Protein AF-0000000068096113 (afdb_homodimer)

Organism: Citrobacter rodentium (strain ICC168) (NCBI:txid637910)

Radius of gyration: 38.79 Å; Cα contacts (8 Å, |Δi|>4): 298; chains: 2; bounding box: 87×101×83 Å

pLDDT: mean 84.36, std 22.66, range [27.52, 97.94]

Sequence (354 aa):
MILRSHTQADKVILCTITTHINGKSAEVRMTNREEWLSAKIAYINGLKSPSEQQRLLVLLAEKKNRTTTDEKTLSALIRAEKTAEKAAAAKARVTAIIAAERKAAARAERKARDHELYKAAGLMIVAGLVDSKTGKPKFSAAELVGALAGIAELPRNHPKWQEWEKRGKELLAKDSAMILRSHTQADKVILCTITTHINGKSAEVRMTNREEWLSAKIAYINGLKSPSEQQRLLVLLAEKKNRTTTDEKTLSALIRAEKTAEKAAAAKARVTAIIAAERKAAARAERKARDHELYKAAGLMIVAGLVDSKTGKPKFSAAELVGALAGIAELPRNHPKWQEWEKRGKELLAKDSA

Solvent-accessible surface area (backbone atoms only — not comparable to full-atom values): 19669 Å² total; per-residue (Å²): 136,83,82,77,80,78,77,76,73,79,73,78,76,71,53,60,60,71,57,79,58,94,79,55,69,54,68,46,58,51,70,46,68,62,59,51,46,53,54,47,43,55,53,51,69,69,42,92,75,63,51,70,67,53,51,49,40,48,54,55,68,68,46,87,84,68,47,75,67,48,47,55,50,41,52,50,44,50,52,50,52,50,51,50,49,50,52,51,50,52,50,49,50,50,51,50,50,52,53,51,50,51,52,50,50,54,49,51,50,50,50,53,20,51,51,30,23,46,51,51,26,46,42,36,30,75,23,58,42,24,40,82,84,54,24,42,60,79,56,54,69,29,34,47,24,19,52,45,29,55,61,49,67,48,61,84,83,42,68,61,51,59,55,16,28,56,49,10,46,54,50,52,51,57,71,75,99,136,84,81,79,81,79,79,77,74,80,74,79,76,73,54,62,59,70,55,80,58,95,79,55,67,52,67,48,61,48,71,47,71,63,58,47,47,52,53,47,42,54,54,50,70,68,41,93,76,61,50,71,68,54,50,50,41,48,53,55,69,68,45,86,84,68,46,75,67,50,48,54,50,42,52,51,44,49,52,51,53,50,51,50,50,51,51,50,50,52,49,49,50,51,52,49,50,51,52,49,51,51,51,51,51,53,48,50,50,50,49,51,21,52,51,31,23,46,51,51,25,46,42,35,31,76,26,58,41,23,39,80,84,54,24,43,59,79,58,54,68,28,34,47,24,20,53,46,29,56,59,49,67,48,62,84,83,42,69,62,51,60,56,16,28,57,49,10,47,54,52,50,51,57,67,72,92

Secondary structure (DSSP, 8-state):
---------------B----SSS-----B---HHHHHHHHHHHHHT-SS--HHHHHHHHHHH-SS--HHHHHHHHHHHHHHHHHHHHHHHHHHHHHHHHHHHHHHHHHHHHHHHHHHHHHHHHHHHHTSB-TTT--BSS-HHHHHHHHHHHHHS-TT-THHHHHHHHHHHHHHHHH-/---------------B-----SS-----B--SHHHHHHHHHHHHHT-SS--HHHHHHHHHHH-SS--HHHHHHHHHHHHHHHHHHHHHHHHHHHHHHHHHHHHHHHHHHHHHHHHHHHHHHHHHHHHTSB-TTT--BSS-HHHHHHHHHHHHHS-TT-THHHHHHHHHHHHHHHHH-

Structure (mmCIF, N/CA/C/O backbone):
data_AF-0000000068096113-model_v1
#
loop_
_entity.id
_entity.type
_entity.pdbx_description
1 polymer 'Conserved hypothetical plasmid protein'
#
loop_
_atom_site.group_PDB
_atom_site.id
_atom_site.type_symbol
_atom_site.label_atom_id
_atom_site.label_alt_id
_atom_site.label_comp_id
_atom_site.label_asym_id
_atom_site.label_entity_id
_atom_site.label_seq_id
_atom_site.pdbx_PDB_ins_code
_atom_site.Cartn_x
_atom_site.Cartn_y
_atom_site.Cartn_z
_atom_site.occupancy
_atom_site.B_iso_or_equiv
_atom_site.auth_seq_id
_atom_site.auth_comp_id
_atom_site.auth_asym_id
_atom_site.auth_atom_id
_atom_site.pdbx_PDB_model_num
ATOM 1 N N . MET A 1 1 ? -40.719 30.156 57.375 1 27.66 1 MET A N 1
ATOM 2 C CA . MET A 1 1 ? -40.844 29.906 55.938 1 27.66 1 MET A CA 1
ATOM 3 C C . MET A 1 1 ? -39.688 30.547 55.188 1 27.66 1 MET A C 1
ATOM 5 O O . MET A 1 1 ? -39.75 31.734 54.875 1 27.66 1 MET A O 1
ATOM 9 N N . ILE A 1 2 ? -38.375 30.281 55.531 1 34.22 2 ILE A N 1
ATOM 10 C CA . ILE A 1 2 ? -37.094 30.828 55.062 1 34.22 2 ILE A CA 1
ATOM 11 C C . ILE A 1 2 ? -36.906 30.5 53.594 1 34.22 2 ILE A C 1
ATOM 13 O O . ILE A 1 2 ? -36.906 29.328 53.219 1 34.22 2 ILE A O 1
ATOM 17 N N . LEU A 1 3 ? -37.344 31.375 52.562 1 32.38 3 LEU A N 1
ATOM 18 C CA . LEU A 1 3 ? -37.188 31.312 51.125 1 32.38 3 LEU A CA 1
ATOM 19 C C . LEU A 1 3 ? -35.688 31.203 50.75 1 32.38 3 LEU A C 1
ATOM 21 O O . LEU A 1 3 ? -34.906 32.094 51.062 1 32.38 3 LEU A O 1
ATOM 25 N N . ARG A 1 4 ? -35.062 29.969 50.75 1 35.88 4 ARG A N 1
ATOM 26 C CA . ARG A 1 4 ? -33.719 29.703 50.219 1 35.88 4 ARG A CA 1
ATOM 27 C C . ARG A 1 4 ? -33.594 30.188 48.781 1 35.88 4 ARG A C 1
ATOM 29 O O . ARG A 1 4 ? -34.406 29.844 47.938 1 35.88 4 ARG A O 1
ATOM 36 N N . SER A 1 5 ? -33.031 31.453 48.531 1 33.47 5 SER A N 1
ATOM 37 C CA . SER A 1 5 ? -32.594 32.031 47.281 1 33.47 5 SER A CA 1
ATOM 38 C C . SER A 1 5 ? -31.703 31.047 46.5 1 33.47 5 SER A C 1
ATOM 40 O O . SER A 1 5 ? -30.703 30.562 47 1 33.47 5 SER A O 1
ATOM 42 N N . HIS A 1 6 ? -32.25 30.141 45.656 1 34.38 6 HIS A N 1
ATOM 43 C CA . HIS A 1 6 ? -31.562 29.312 44.656 1 34.38 6 HIS A CA 1
ATOM 44 C C . HIS A 1 6 ? -30.625 30.156 43.812 1 34.38 6 HIS A C 1
ATOM 46 O O . HIS A 1 6 ? -31.062 31.078 43.125 1 34.38 6 HIS A O 1
ATOM 52 N N . THR A 1 7 ? -29.359 30.438 44.219 1 30.14 7 THR A N 1
ATOM 53 C CA . THR A 1 7 ? -28.266 30.969 43.406 1 30.14 7 THR A CA 1
ATOM 54 C C . THR A 1 7 ? -28.094 30.188 42.125 1 30.14 7 THR A C 1
ATOM 56 O O . THR A 1 7 ? -27.797 29 42.156 1 30.14 7 THR A O 1
ATOM 59 N N . GLN A 1 8 ? -29 30.406 41.094 1 27.59 8 GLN A N 1
ATOM 60 C CA . GLN A 1 8 ? -28.797 29.906 39.719 1 27.59 8 GLN A CA 1
ATOM 61 C C . GLN A 1 8 ? -27.375 30.188 39.25 1 27.59 8 GLN A C 1
ATOM 63 O O . GLN A 1 8 ? -27 31.344 39.062 1 27.59 8 GLN A O 1
ATOM 68 N N . ALA A 1 9 ? -26.375 29.422 39.688 1 33.44 9 ALA A N 1
ATOM 69 C CA . ALA A 1 9 ? -25.047 29.406 39.062 1 33.44 9 ALA A CA 1
ATOM 70 C C . ALA A 1 9 ? -25.141 29.391 37.531 1 33.44 9 ALA A C 1
ATOM 72 O O . ALA A 1 9 ? -25.859 28.562 36.969 1 33.44 9 ALA A O 1
ATOM 73 N N . ASP A 1 10 ? -24.969 30.547 36.875 1 32.06 10 ASP A N 1
ATOM 74 C CA . ASP A 1 10 ? -24.797 30.766 35.438 1 32.06 10 ASP A CA 1
ATOM 75 C C . ASP A 1 10 ? -23.766 29.781 34.875 1 32.06 10 ASP A C 1
ATOM 77 O O . ASP A 1 10 ? -22.578 29.891 35.156 1 32.06 10 ASP A O 1
ATOM 81 N N . LYS A 1 11 ? -24.141 28.516 34.812 1 34.38 11 LYS A N 1
ATOM 82 C CA . LYS A 1 11 ? -23.328 27.594 34.031 1 34.38 11 LYS A CA 1
ATOM 83 C C . LYS A 1 11 ? -23.047 28.172 32.625 1 34.38 11 LYS A C 1
ATOM 85 O O . LYS A 1 11 ? -23.953 28.328 31.828 1 34.38 11 LYS A O 1
ATOM 90 N N . VAL A 1 12 ? -22.016 28.969 32.438 1 33 12 VAL A N 1
ATOM 91 C CA . VAL A 1 12 ? -21.469 29.375 31.141 1 33 12 VAL A CA 1
ATOM 92 C C . VAL A 1 12 ? -21.188 28.156 30.281 1 33 12 VAL A C 1
ATOM 94 O O . VAL A 1 12 ? -20.406 27.281 30.688 1 33 12 VAL A O 1
ATOM 97 N N . ILE A 1 13 ? -22.203 27.594 29.656 1 33.16 13 ILE A N 1
ATOM 98 C CA . ILE A 1 13 ? -22.047 26.531 28.672 1 33.16 13 ILE A CA 1
ATOM 99 C C . ILE A 1 13 ? -21.062 26.969 27.594 1 33.16 13 ILE A C 1
ATOM 101 O O . ILE A 1 13 ? -21.312 27.953 26.875 1 33.16 13 ILE A O 1
ATOM 105 N N . LEU A 1 14 ? -19.844 26.609 27.719 1 34.28 14 LEU A N 1
ATOM 106 C CA . LEU A 1 14 ? -18.75 26.812 26.781 1 34.28 14 LEU A CA 1
ATOM 107 C C . LEU A 1 14 ? -19.016 26.047 25.484 1 34.28 14 LEU A C 1
ATOM 109 O O . LEU A 1 14 ? -18.969 24.812 25.469 1 34.28 14 LEU A O 1
ATOM 113 N N . CYS A 1 15 ? -20 26.406 24.75 1 32 15 CYS A N 1
ATOM 114 C CA . CYS A 1 15 ? -20.188 25.781 23.438 1 32 15 CYS A CA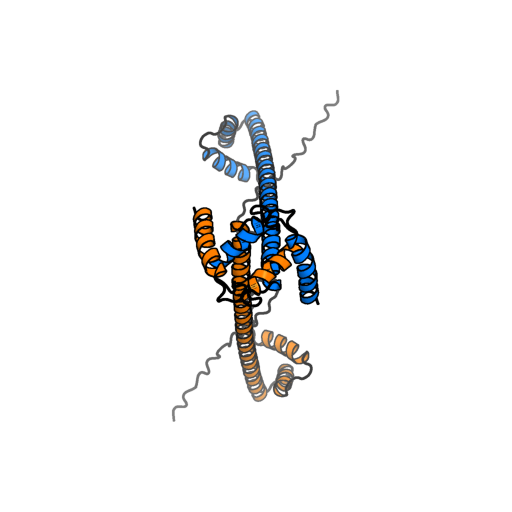 1
ATOM 115 C C . CYS A 1 15 ? -18.984 26.047 22.547 1 32 15 CYS A C 1
ATOM 117 O O . CYS A 1 15 ? -18.594 27.203 22.328 1 32 15 CYS A O 1
ATOM 119 N N . THR A 1 16 ? -18.062 25.109 22.469 1 35.38 16 THR A N 1
ATOM 120 C CA . THR A 1 16 ? -16.891 25.156 21.594 1 35.38 16 THR A CA 1
ATOM 121 C C . THR A 1 16 ? -17.281 24.906 20.141 1 35.38 16 THR A C 1
ATOM 123 O O . THR A 1 16 ? -17.797 23.844 19.812 1 35.38 16 THR A O 1
ATOM 126 N N . ILE A 1 17 ? -17.891 25.828 19.469 1 35.19 17 ILE A N 1
ATOM 127 C CA . ILE A 1 17 ? -18.047 25.625 18.031 1 35.19 17 ILE A CA 1
ATOM 128 C C . ILE A 1 17 ? -16.672 25.594 17.375 1 35.19 17 ILE A C 1
ATOM 130 O O . ILE A 1 17 ? -15.891 26.531 17.484 1 35.19 17 ILE A O 1
ATOM 134 N N . THR A 1 18 ? -16.172 24.438 17.078 1 37.06 18 THR A N 1
ATOM 135 C CA . THR A 1 18 ? -14.898 24.172 16.422 1 37.06 18 THR A CA 1
ATOM 136 C C . THR A 1 18 ? -14.938 24.641 14.969 1 37.06 18 THR A C 1
ATOM 138 O O . THR A 1 18 ? -15.703 24.109 14.156 1 37.06 18 THR A O 1
ATOM 141 N N . THR A 1 19 ? -15.07 25.875 14.758 1 34.81 19 THR A N 1
ATOM 142 C CA . THR A 1 19 ? -14.93 26.266 13.359 1 34.81 19 THR A CA 1
ATOM 143 C C . THR A 1 19 ? -13.484 26.094 12.891 1 34.81 19 THR A C 1
ATOM 145 O O . THR A 1 19 ? -12.547 26.469 13.602 1 34.81 19 THR A O 1
ATOM 148 N N . HIS A 1 20 ? -13.25 25.078 12.062 1 36.69 20 HIS A N 1
ATOM 149 C CA . HIS A 1 20 ? -11.977 24.766 11.43 1 36.69 20 HIS A CA 1
ATOM 150 C C . HIS A 1 20 ? -11.461 25.938 10.602 1 36.69 20 HIS A C 1
ATOM 152 O O . HIS A 1 20 ? -12.07 26.312 9.594 1 36.69 20 HIS A O 1
ATOM 158 N N . ILE A 1 21 ? -11.156 27.094 11.164 1 35.97 21 ILE A N 1
ATOM 159 C CA . ILE A 1 21 ? -10.422 28.047 10.328 1 35.97 21 ILE A CA 1
ATOM 160 C C . ILE A 1 21 ? -8.922 27.828 10.5 1 35.97 21 ILE A C 1
ATOM 162 O O . ILE A 1 21 ? -8.391 27.938 11.609 1 35.97 21 ILE A O 1
ATOM 166 N N . ASN A 1 22 ? -8.008 27.75 9.312 1 40.66 22 ASN A N 1
ATOM 167 C CA . ASN A 1 22 ? -6.586 27.594 9.008 1 40.66 22 ASN A CA 1
ATOM 168 C C . ASN A 1 22 ? -5.906 26.625 9.969 1 40.66 22 ASN A C 1
ATOM 170 O O . ASN A 1 22 ? -4.832 26.922 10.492 1 40.66 22 ASN A O 1
ATOM 174 N N . GLY A 1 23 ? -6.434 25.359 10.242 1 39.16 23 GLY A N 1
ATOM 175 C CA . GLY A 1 23 ? -5.965 24.109 10.836 1 39.16 23 GLY A CA 1
ATOM 176 C C . GLY A 1 23 ? -5.941 24.141 12.352 1 39.16 23 GLY A C 1
ATOM 177 O O . GLY A 1 23 ? -5.727 23.109 12.992 1 39.16 23 GLY A O 1
ATOM 178 N N . LYS A 1 24 ? -5.34 25.172 12.977 1 40.28 24 LYS A N 1
ATOM 179 C CA . LYS A 1 24 ? -5.297 25.188 14.438 1 40.28 24 LYS A CA 1
ATOM 180 C C . LYS A 1 24 ? -6.695 25.359 15.031 1 40.28 24 LYS A C 1
ATOM 182 O O . LYS A 1 24 ? -7.484 26.156 14.539 1 40.28 24 LYS A O 1
ATOM 187 N N . SER A 1 25 ? -7.266 24.25 15.516 1 38.06 25 SER A N 1
ATOM 188 C CA . SER A 1 25 ? -8.539 24.281 16.234 1 38.06 25 SER A CA 1
ATOM 189 C C . SER A 1 25 ? -8.523 25.312 17.344 1 38.06 25 SER A C 1
ATOM 191 O O . SER A 1 25 ? -7.785 25.156 18.328 1 38.06 25 SER A O 1
ATOM 193 N N . ALA A 1 26 ? -8.281 26.484 17.125 1 34.16 26 ALA A N 1
ATOM 194 C CA . ALA A 1 26 ? -8.445 27.375 18.281 1 34.16 26 ALA A CA 1
ATOM 195 C C . ALA A 1 26 ? -9.859 27.281 18.844 1 34.16 26 ALA A C 1
ATOM 197 O O . ALA A 1 26 ? -10.836 27.25 18.094 1 34.16 26 ALA A O 1
ATOM 198 N N . GLU A 1 27 ? -10.133 26.422 19.859 1 37.47 27 GLU A N 1
ATOM 199 C CA . GLU A 1 27 ? -11.352 26.484 20.656 1 37.47 27 GLU A CA 1
ATOM 200 C C . GLU A 1 27 ? -11.812 27.922 20.844 1 37.47 27 GLU A C 1
ATOM 202 O O . GLU A 1 27 ? -11.125 28.734 21.469 1 37.47 27 GLU A O 1
ATOM 207 N N . VAL A 1 28 ? -12.023 28.547 19.797 1 37.16 28 VAL A N 1
ATOM 208 C CA . VAL A 1 28 ? -12.602 29.875 20 1 37.16 28 VAL A CA 1
ATOM 209 C C . VAL A 1 28 ? -13.836 29.766 20.891 1 37.16 28 VAL A C 1
ATOM 211 O O . VAL A 1 28 ? -14.812 29.094 20.531 1 37.16 28 VAL A O 1
ATOM 214 N N . ARG A 1 29 ? -13.75 29.516 22.188 1 40.66 29 ARG A N 1
ATOM 215 C CA . ARG A 1 29 ? -14.828 29.797 23.125 1 40.66 29 ARG A CA 1
ATOM 216 C C . ARG A 1 29 ? -15.727 30.922 22.609 1 40.66 29 ARG A C 1
ATOM 218 O O . ARG A 1 29 ? -15.289 32.062 22.516 1 40.66 29 ARG A O 1
ATOM 225 N N . MET A 1 30 ? -16.438 30.703 21.562 1 43 30 MET A N 1
ATOM 226 C CA . MET A 1 30 ? -17.406 31.781 21.375 1 43 30 MET A CA 1
ATOM 227 C C . MET A 1 30 ? -18.062 32.156 22.688 1 43 30 MET A C 1
ATOM 229 O O . MET A 1 30 ? -19.031 31.516 23.125 1 43 30 MET A O 1
ATOM 233 N N . THR A 1 31 ? -17.438 32.25 23.781 1 53.09 31 THR A N 1
ATOM 234 C CA . THR A 1 31 ? -17.906 32.688 25.094 1 53.09 31 THR A CA 1
ATOM 235 C C . THR A 1 31 ? -19.031 33.719 24.938 1 53.09 31 THR A C 1
ATOM 237 O O . THR A 1 31 ? -19.891 33.812 25.812 1 53.09 31 THR A O 1
ATOM 240 N N . ASN A 1 32 ? -19.078 34.469 23.828 1 72.5 32 ASN A N 1
ATOM 241 C CA . ASN A 1 32 ? -19.984 35.594 23.734 1 72.5 32 ASN A CA 1
ATOM 242 C C . ASN A 1 32 ? -21.344 35.188 23.156 1 72.5 32 ASN A C 1
ATOM 244 O O . ASN A 1 32 ? -21.406 34.688 22.031 1 72.5 32 ASN A O 1
ATOM 248 N N . ARG A 1 33 ? -22.438 35 24.016 1 81.56 33 ARG A N 1
ATOM 249 C CA . ARG A 1 33 ? -23.828 34.656 23.703 1 81.56 33 ARG A CA 1
ATOM 250 C C . ARG A 1 33 ? -24.25 35.312 22.375 1 81.56 33 ARG A C 1
ATOM 252 O O . ARG A 1 33 ? -24.875 34.656 21.547 1 81.56 33 ARG A O 1
ATOM 259 N N . GLU A 1 34 ? -23.703 36.406 22.203 1 84.31 34 GLU A N 1
ATOM 260 C CA . GLU A 1 34 ? -24.156 37.156 21.047 1 84.31 34 GLU A CA 1
ATOM 261 C C . GLU A 1 34 ? -23.516 36.625 19.766 1 84.31 34 GLU A C 1
ATOM 263 O O . GLU A 1 34 ? -24.156 36.594 18.703 1 84.31 34 GLU A O 1
ATOM 268 N N . GLU A 1 35 ? -22.281 36.312 19.891 1 86.94 35 GLU A N 1
ATOM 269 C CA . GLU A 1 35 ? -21.594 35.781 18.719 1 86.94 35 GLU A CA 1
ATOM 270 C C . GLU A 1 35 ? -22.188 34.438 18.297 1 86.94 35 GLU A C 1
ATOM 272 O O . GLU A 1 35 ? -22.406 34.219 17.109 1 86.94 35 GLU A O 1
ATOM 277 N N . TRP A 1 36 ? -22.484 33.562 19.203 1 91.62 36 TRP A N 1
ATOM 278 C CA . TRP A 1 36 ? -23.109 32.25 18.922 1 91.62 36 TRP A CA 1
ATOM 279 C C . TRP A 1 36 ? -24.484 32.438 18.312 1 91.62 36 TRP A C 1
ATOM 281 O O . TRP A 1 36 ? -24.844 31.781 17.328 1 91.62 36 TRP A O 1
ATOM 291 N N . LEU A 1 37 ? -25.203 33.438 18.922 1 92.12 37 LEU A N 1
ATOM 292 C CA . LEU A 1 37 ? -26.562 33.688 18.469 1 92.12 37 LEU A CA 1
ATOM 293 C C . LEU A 1 37 ? -26.578 34.188 17.031 1 92.12 37 LEU A C 1
ATOM 295 O O . LEU A 1 37 ? -27.406 33.75 16.219 1 92.12 37 LEU A O 1
ATOM 299 N N . SER A 1 38 ? -25.672 35.031 16.766 1 91.62 38 SER A N 1
ATOM 300 C CA . SER A 1 38 ? -25.594 35.562 15.406 1 91.62 38 SER A CA 1
ATOM 301 C C . SER A 1 38 ? -25.312 34.469 14.391 1 91.62 38 SER A C 1
ATOM 303 O O . SER A 1 38 ? -25.938 34.406 13.336 1 91.62 38 SER A O 1
ATOM 305 N N . ALA A 1 39 ? -24.359 33.656 14.719 1 92.38 39 ALA A N 1
ATOM 306 C CA . ALA A 1 39 ? -24.016 32.562 13.836 1 92.38 39 ALA A CA 1
ATOM 307 C C . ALA A 1 39 ? -25.188 31.578 13.688 1 92.38 39 ALA A C 1
ATOM 309 O O . ALA A 1 39 ? -25.438 31.078 12.586 1 92.38 39 ALA A O 1
ATOM 310 N N . LYS A 1 40 ? -25.875 31.359 14.828 1 93.5 40 LYS A N 1
ATOM 311 C CA . LYS A 1 40 ? -26.984 30.422 14.812 1 93.5 40 LYS A CA 1
ATOM 312 C C . LYS A 1 40 ? -28.141 30.953 13.961 1 93.5 40 LYS A C 1
ATOM 314 O O . LYS A 1 40 ? -28.766 30.188 13.219 1 93.5 40 LYS A O 1
ATOM 319 N N . ILE A 1 41 ? -28.359 32.219 14.07 1 95 41 ILE A N 1
ATOM 320 C CA . ILE A 1 41 ? -29.422 32.844 13.281 1 95 41 ILE A CA 1
ATOM 321 C C . ILE A 1 41 ? -29.109 32.688 11.789 1 95 41 ILE A C 1
ATOM 323 O O . ILE A 1 41 ? -30 32.344 11.008 1 95 41 ILE A O 1
ATOM 327 N N . ALA A 1 42 ? -27.828 32.906 11.43 1 94.06 42 ALA A N 1
ATOM 328 C CA . ALA A 1 42 ? -27.422 32.75 10.039 1 94.06 42 ALA A CA 1
ATOM 329 C C . ALA A 1 42 ? -27.688 31.328 9.555 1 94.06 42 ALA A C 1
ATOM 331 O O . ALA A 1 42 ? -28.172 31.125 8.438 1 94.06 42 ALA A O 1
ATOM 332 N N . TYR A 1 43 ? -27.406 30.375 10.32 1 93.5 43 TYR A N 1
ATOM 333 C CA . TYR A 1 43 ? -27.609 28.969 10.008 1 93.5 43 TYR A CA 1
ATOM 334 C C . TYR A 1 43 ? -29.094 28.656 9.812 1 93.5 43 TYR A C 1
ATOM 336 O O . TYR A 1 43 ? -29.484 28.031 8.828 1 93.5 43 TYR A O 1
ATOM 344 N N . ILE A 1 44 ? -29.953 29.172 10.82 1 95.38 44 ILE A N 1
ATOM 345 C CA . ILE A 1 44 ? -31.375 28.906 10.805 1 95.38 44 ILE A CA 1
ATOM 346 C C . ILE A 1 44 ? -32 29.516 9.562 1 95.38 44 ILE A C 1
ATOM 348 O O . ILE A 1 44 ? -32.875 28.891 8.914 1 95.38 44 ILE A O 1
ATOM 352 N N . ASN A 1 45 ? -31.531 30.719 9.25 1 94.56 45 ASN A N 1
ATOM 353 C CA . ASN A 1 45 ? -32.062 31.422 8.094 1 94.56 45 ASN A CA 1
ATOM 354 C C . ASN A 1 45 ? -31.719 30.719 6.789 1 94.56 45 ASN A C 1
ATOM 356 O O . ASN A 1 45 ? -32.375 30.906 5.773 1 94.56 45 ASN A O 1
ATOM 360 N N . GLY A 1 46 ? -30.672 29.922 6.691 1 93.38 46 GLY A N 1
ATOM 361 C CA . GLY A 1 46 ? -30.266 29.188 5.512 1 93.38 46 GLY A CA 1
ATOM 362 C C . GLY A 1 46 ? -31 27.875 5.34 1 93.38 46 GLY A C 1
ATOM 363 O O . GLY A 1 46 ? -30.891 27.219 4.305 1 93.38 46 GLY A O 1
ATOM 364 N N . LEU A 1 47 ? -31.766 27.547 6.324 1 93.44 47 LEU A N 1
ATOM 365 C CA . LEU A 1 47 ? -32.469 26.266 6.277 1 93.44 47 LEU A CA 1
ATOM 366 C C . LEU A 1 47 ? -33.688 26.359 5.352 1 93.44 47 LEU A C 1
ATOM 368 O O . LEU A 1 47 ? -34.344 27.406 5.266 1 93.44 47 LEU A O 1
ATOM 372 N N . LYS A 1 48 ? -33.906 25.344 4.719 1 94.19 48 LYS A N 1
ATOM 373 C CA . LYS A 1 48 ? -35.094 25.281 3.836 1 94.19 48 LYS A CA 1
ATOM 374 C C . LYS A 1 48 ? -36.375 25.312 4.633 1 94.19 48 LYS A C 1
ATOM 376 O O . LYS A 1 48 ? -37.344 25.969 4.242 1 94.19 48 LYS A O 1
ATOM 381 N N . SER A 1 49 ? -36.312 24.516 5.777 1 95.12 49 SER A N 1
ATOM 382 C CA . SER A 1 49 ? -37.5 24.422 6.613 1 95.12 49 SER A CA 1
ATOM 383 C C . SER A 1 49 ? -37.156 24.453 8.094 1 95.12 49 SER A C 1
ATOM 385 O O . SER A 1 49 ? -37.125 23.422 8.758 1 95.12 49 SER A O 1
ATOM 387 N N . PRO A 1 50 ? -37.094 25.688 8.602 1 95.19 50 PRO A N 1
ATOM 388 C CA . PRO A 1 50 ? -36.781 25.797 10.031 1 95.19 50 PRO A CA 1
ATOM 389 C C . PRO A 1 50 ? -37.969 25.375 10.914 1 95.19 50 PRO A C 1
ATOM 391 O O . PRO A 1 50 ? -39.125 25.562 10.539 1 95.19 50 PRO A O 1
ATOM 394 N N . SER A 1 51 ? -37.656 24.75 12.008 1 94.38 51 SER A N 1
ATOM 395 C CA . SER A 1 51 ? -38.656 24.344 12.961 1 94.38 51 SER A CA 1
ATOM 396 C C . SER A 1 51 ? -39.344 25.547 13.602 1 94.38 51 SER A C 1
ATOM 398 O O . SER A 1 51 ? -38.844 26.672 13.539 1 94.38 51 SER A O 1
ATOM 400 N N . GLU A 1 52 ? -40.469 25.344 14.219 1 95.5 52 GLU A N 1
ATOM 401 C CA . GLU A 1 52 ? -41.188 26.406 14.914 1 95.5 52 GLU A CA 1
ATOM 402 C C . GLU A 1 52 ? -40.344 27.031 16.016 1 95.5 52 GLU A C 1
ATOM 404 O O . GLU A 1 52 ? -40.312 28.25 16.172 1 95.5 52 GLU A O 1
ATOM 409 N N . GLN A 1 53 ? -39.656 26.156 16.719 1 95.81 53 GLN A N 1
ATOM 410 C CA . GLN A 1 53 ? -38.781 26.641 17.781 1 95.81 53 GLN A CA 1
ATOM 411 C C . GLN A 1 53 ? -37.656 27.5 17.219 1 95.81 53 GLN A C 1
ATOM 413 O O . GLN A 1 53 ? -37.281 28.516 17.812 1 95.81 53 GLN A O 1
ATOM 418 N N . GLN A 1 54 ? -37.219 27.109 16.078 1 96.75 54 GLN A N 1
ATOM 419 C CA . GLN A 1 54 ? -36.125 27.844 15.438 1 96.75 54 GLN A CA 1
ATOM 420 C C . GLN A 1 54 ? -36.625 29.203 14.945 1 96.75 54 GLN A C 1
ATOM 422 O O . GLN A 1 54 ? -35.906 30.219 15.125 1 96.75 54 GLN A O 1
ATOM 427 N N . ARG A 1 55 ? -37.781 29.25 14.43 1 96.69 55 ARG A N 1
ATOM 428 C CA . ARG A 1 55 ? -38.344 30.516 13.984 1 96.69 55 ARG A CA 1
ATOM 429 C C . ARG A 1 55 ? -38.562 31.453 15.164 1 96.69 55 ARG A C 1
ATOM 431 O O . ARG A 1 55 ? -38.281 32.656 15.062 1 96.69 55 ARG A O 1
ATOM 438 N N . LEU A 1 56 ? -39 30.844 16.219 1 96.69 56 LEU A N 1
ATOM 439 C CA . LEU A 1 56 ? -39.25 31.641 17.422 1 96.69 56 LEU A CA 1
ATOM 440 C C . LEU A 1 56 ? -37.938 32.188 17.969 1 96.69 56 LEU A C 1
ATOM 442 O O . LEU A 1 56 ? -37.875 33.344 18.422 1 96.69 56 LEU A O 1
ATOM 446 N N . LEU A 1 57 ? -36.938 31.422 17.938 1 96.75 57 LEU A N 1
ATOM 447 C CA . LEU A 1 57 ? -35.625 31.859 18.391 1 96.75 57 LEU A CA 1
ATOM 448 C C . LEU A 1 57 ? -35.156 33.062 17.609 1 96.75 57 LEU A C 1
ATOM 450 O O . LEU A 1 57 ? -34.719 34.062 18.188 1 96.75 57 LEU A O 1
ATOM 454 N N . VAL A 1 58 ? -35.281 33.031 16.266 1 96.44 58 VAL A N 1
ATOM 455 C CA . VAL A 1 58 ? -34.844 34.125 15.398 1 96.44 58 VAL A CA 1
ATOM 456 C C . VAL A 1 58 ? -35.656 35.375 15.688 1 96.44 58 VAL A C 1
ATOM 458 O O . VAL A 1 58 ? -35.125 36.469 15.828 1 96.44 58 VAL A O 1
ATOM 461 N N . LEU A 1 59 ? -36.969 35.188 15.852 1 96.06 59 LEU A N 1
ATOM 462 C CA . LEU A 1 59 ? -37.875 36.312 16.094 1 96.06 59 LEU A CA 1
ATOM 463 C C . LEU A 1 59 ? -37.531 37 17.406 1 96.06 59 LEU A C 1
ATOM 465 O O . LEU A 1 59 ? -37.438 38.25 17.453 1 96.06 59 LEU A O 1
ATOM 469 N N . LEU A 1 60 ? -37.312 36.25 18.406 1 95.69 60 LEU A N 1
ATOM 470 C CA . LEU A 1 60 ? -37.031 36.812 19.703 1 95.69 60 LEU A CA 1
ATOM 471 C C . LEU A 1 60 ? -35.656 37.438 19.734 1 95.69 60 LEU A C 1
ATOM 473 O O . LEU A 1 60 ? -35.438 38.469 20.406 1 95.69 60 LEU A O 1
ATOM 477 N N . ALA A 1 61 ? -34.75 36.875 19.016 1 94.12 61 ALA A N 1
ATOM 478 C CA . ALA A 1 61 ? -33.375 37.375 18.984 1 94.12 61 ALA A CA 1
ATOM 479 C C . ALA A 1 61 ? -33.312 38.75 18.281 1 94.12 61 ALA A C 1
ATOM 481 O O . ALA A 1 61 ? -32.5 39.594 18.641 1 94.12 61 ALA A O 1
ATOM 482 N N . GLU A 1 62 ? -34.188 38.969 17.375 1 91.56 62 GLU A N 1
ATOM 483 C CA . GLU A 1 62 ? -34.156 40.188 16.578 1 91.56 62 GLU A CA 1
ATOM 484 C C . GLU A 1 62 ? -35.094 41.25 17.172 1 91.56 62 GLU A C 1
ATOM 486 O O . GLU A 1 62 ? -35.125 42.406 16.703 1 91.56 62 GLU A O 1
ATOM 491 N N . LYS A 1 63 ? -35.688 40.844 18.25 1 91.06 63 LYS A N 1
ATOM 492 C CA . LYS A 1 63 ? -36.625 41.781 18.875 1 91.06 63 LYS A CA 1
ATOM 493 C C . LYS A 1 63 ? -35.875 42.875 19.641 1 91.06 63 LYS A C 1
ATOM 495 O O . LYS A 1 63 ? -35 42.562 20.469 1 91.06 63 LYS A O 1
ATOM 500 N N . LYS A 1 64 ? -36.031 44.156 19.375 1 87 64 LYS A N 1
ATOM 501 C CA . LYS A 1 64 ? -35.312 45.281 19.969 1 87 64 LYS A CA 1
ATOM 502 C C . LYS A 1 64 ? -35.688 45.438 21.438 1 87 64 LYS A C 1
ATOM 504 O O . LYS A 1 64 ? -34.812 45.656 22.297 1 87 64 LYS A O 1
ATOM 509 N N . ASN A 1 65 ? -37.031 45.406 21.859 1 89.19 65 ASN A N 1
ATOM 510 C CA . ASN A 1 65 ? -37.469 45.594 23.234 1 89.19 65 ASN A CA 1
ATOM 511 C C . ASN A 1 65 ? -38.031 44.281 23.828 1 89.19 65 ASN A C 1
ATOM 513 O O . ASN A 1 65 ? -39.219 44.062 23.859 1 89.19 65 ASN A O 1
ATOM 517 N N . ARG A 1 66 ? -37.031 43.531 24.453 1 88.31 66 ARG A N 1
ATOM 518 C CA . ARG A 1 66 ? -37.438 42.219 24.984 1 88.31 66 ARG A CA 1
ATOM 519 C C . ARG A 1 66 ? -37.938 42.375 26.422 1 88.31 66 ARG A C 1
ATOM 521 O O . ARG A 1 66 ? -37.344 43.094 27.234 1 88.31 66 ARG A O 1
ATOM 528 N N . THR A 1 67 ? -39.125 41.75 26.594 1 93.88 67 THR A N 1
ATOM 529 C CA . THR A 1 67 ? -39.625 41.656 27.953 1 93.88 67 THR A CA 1
ATOM 530 C C . THR A 1 67 ? -38.844 40.594 28.734 1 93.88 67 THR A C 1
ATOM 532 O O . THR A 1 67 ? -38.031 39.875 28.172 1 93.88 67 THR A O 1
ATOM 535 N N . THR A 1 68 ? -39.125 40.719 30.094 1 93.19 68 THR A N 1
ATOM 536 C CA . THR A 1 68 ? -38.5 39.688 30.938 1 93.19 68 THR A CA 1
ATOM 537 C C . THR A 1 68 ? -38.875 38.312 30.484 1 93.19 68 THR A C 1
ATOM 539 O O . THR A 1 68 ? -38.062 37.375 30.484 1 93.19 68 THR A O 1
ATOM 542 N N . THR A 1 69 ? -40.156 38.188 30.109 1 94.19 69 THR A N 1
ATOM 543 C CA . THR A 1 69 ? -40.625 36.875 29.641 1 94.19 69 THR A CA 1
ATOM 544 C C . THR A 1 69 ? -39.969 36.5 28.328 1 94.19 69 THR A C 1
ATOM 546 O O . THR A 1 69 ? -39.625 35.344 28.109 1 94.19 69 THR A O 1
ATOM 549 N N . ASP A 1 70 ? -39.75 37.469 27.469 1 94.56 70 ASP A N 1
ATOM 550 C CA . ASP A 1 70 ? -39.062 37.25 26.203 1 94.56 70 ASP A CA 1
ATOM 551 C C . ASP A 1 70 ? -37.656 36.688 26.406 1 94.56 70 ASP A C 1
ATOM 553 O O . ASP A 1 70 ? -37.25 35.75 25.75 1 94.56 70 ASP A O 1
ATOM 557 N N . GLU A 1 71 ? -37 37.281 27.344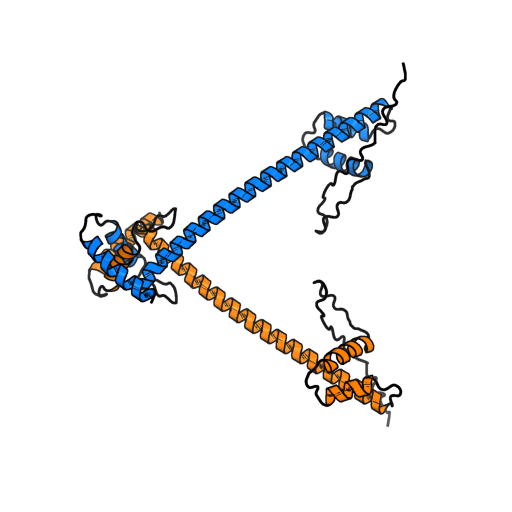 1 93.38 71 GLU A N 1
ATOM 558 C CA . GLU A 1 71 ? -35.594 36.906 27.609 1 93.38 71 GLU A CA 1
ATOM 559 C C . GLU A 1 71 ? -35.5 35.5 28.156 1 93.38 71 GLU A C 1
ATOM 561 O O . GLU A 1 71 ? -34.594 34.75 27.797 1 93.38 71 GLU A O 1
ATOM 566 N N . LYS A 1 72 ? -36.406 35.219 29.016 1 94.69 72 LYS A N 1
ATOM 567 C CA . LYS A 1 72 ? -36.438 33.875 29.578 1 94.69 72 LYS A CA 1
ATOM 568 C C . LYS A 1 72 ? -36.688 32.844 28.484 1 94.69 72 LYS A C 1
ATOM 570 O O . LYS A 1 72 ? -36.031 31.797 28.438 1 94.69 72 LYS A O 1
ATOM 575 N N . THR A 1 73 ? -37.625 33.188 27.625 1 95.94 73 THR A N 1
ATOM 576 C CA . THR A 1 73 ? -37.938 32.25 26.531 1 95.94 73 THR A CA 1
ATOM 577 C C . THR A 1 73 ? -36.781 32.125 25.562 1 95.94 73 THR A C 1
ATOM 579 O O . THR A 1 73 ? -36.438 31.016 25.141 1 95.94 73 THR A O 1
ATOM 582 N N . LEU A 1 74 ? -36.156 33.188 25.281 1 95.06 74 LEU A N 1
ATOM 583 C CA . LEU A 1 74 ? -35 33.188 24.375 1 95.06 74 LEU A CA 1
ATOM 584 C C . LEU A 1 74 ? -33.875 32.312 24.953 1 95.06 74 LEU A C 1
ATOM 586 O O . LEU A 1 74 ? -33.281 31.516 24.234 1 95.06 74 LEU A O 1
ATOM 590 N N . SER A 1 75 ? -33.625 32.531 26.203 1 94.12 75 SER A N 1
ATOM 591 C CA . SER A 1 75 ? -32.594 31.766 26.859 1 94.12 75 SER A CA 1
ATOM 592 C C . SER A 1 75 ? -32.875 30.266 26.812 1 94.12 75 SER A C 1
ATOM 594 O O . SER A 1 75 ? -31.969 29.453 26.609 1 94.12 75 SER A O 1
ATOM 596 N N . ALA A 1 76 ? -34.156 30.031 26.984 1 95.56 76 ALA A N 1
ATOM 597 C CA . ALA A 1 76 ? -34.562 28.625 26.938 1 95.56 76 ALA A CA 1
ATOM 598 C C . ALA A 1 76 ? -34.375 28.047 25.531 1 95.56 76 ALA A C 1
ATOM 600 O O . ALA A 1 76 ? -33.938 26.906 25.375 1 95.56 76 ALA A O 1
ATOM 601 N N . LEU A 1 77 ? -34.719 28.781 24.578 1 96.19 77 LEU A N 1
ATOM 602 C CA . LEU A 1 77 ? -34.562 28.359 23.188 1 96.19 77 LEU A CA 1
ATOM 603 C C . LEU A 1 77 ? -33.125 28.172 22.797 1 96.19 77 LEU A C 1
ATOM 605 O O . LEU A 1 77 ? -32.75 27.219 22.094 1 96.19 77 LEU A O 1
ATOM 609 N N . ILE A 1 78 ? -32.281 29.031 23.328 1 94.88 78 ILE A N 1
ATOM 610 C CA . ILE A 1 78 ? -30.828 28.953 23.078 1 94.88 78 ILE A CA 1
ATOM 611 C C . ILE A 1 78 ? -30.281 27.656 23.672 1 94.88 78 ILE A C 1
ATOM 613 O O . ILE A 1 78 ? -29.547 26.922 23.016 1 94.88 78 ILE A O 1
ATOM 617 N N . ARG A 1 79 ? -30.719 27.453 24.859 1 94.75 79 ARG A N 1
ATOM 618 C CA . ARG A 1 79 ? -30.281 26.234 25.531 1 94.75 79 ARG A CA 1
ATOM 619 C C . ARG A 1 79 ? -30.734 25 24.75 1 94.75 79 ARG A C 1
ATOM 621 O O . ARG A 1 79 ? -29.969 24.047 24.578 1 94.75 79 ARG A O 1
ATOM 628 N N . ALA A 1 80 ? -31.922 25.031 24.297 1 95.81 80 ALA A N 1
ATOM 629 C CA . ALA A 1 80 ? -32.469 23.922 23.516 1 95.81 80 ALA A CA 1
ATOM 630 C C . ALA A 1 80 ? -31.688 23.719 22.219 1 95.81 80 ALA A C 1
ATOM 632 O O . ALA A 1 80 ? -31.375 22.578 21.859 1 95.81 80 ALA A O 1
ATOM 633 N N . GLU A 1 81 ? -31.344 24.812 21.5 1 94.69 81 GLU A N 1
ATOM 634 C CA . GLU A 1 81 ? -30.625 24.734 20.234 1 94.69 81 GLU A CA 1
ATOM 635 C C . GLU A 1 81 ? -29.188 24.234 20.438 1 94.69 81 GLU A C 1
ATOM 637 O O . GLU A 1 81 ? -28.688 23.422 19.656 1 94.69 81 GLU A O 1
ATOM 642 N N . LYS A 1 82 ? -28.672 24.656 21.547 1 93.25 82 LYS A N 1
ATOM 643 C CA . LYS A 1 82 ? -27.328 24.219 21.875 1 93.25 82 LYS A CA 1
ATOM 644 C C . LYS A 1 82 ? -27.297 22.719 22.203 1 93.25 82 LYS A C 1
ATOM 646 O O . LYS A 1 82 ? -26.391 22 21.781 1 93.25 82 LYS A O 1
ATOM 651 N N . THR A 1 83 ? -28.297 22.297 22.938 1 95.12 83 THR A N 1
ATOM 652 C CA . THR A 1 83 ? -28.391 20.891 23.297 1 95.12 83 THR A CA 1
ATOM 653 C C . THR A 1 83 ? -28.625 20.031 22.047 1 95.12 83 THR A C 1
ATOM 655 O O . THR A 1 83 ? -28.016 18.969 21.906 1 95.12 83 THR A O 1
ATOM 658 N N . ALA A 1 84 ? -29.469 20.562 21.188 1 94.25 84 ALA A N 1
ATOM 659 C CA . ALA A 1 84 ? -29.75 19.844 19.938 1 94.25 84 ALA A CA 1
ATOM 660 C C . ALA A 1 84 ? -28.484 19.766 19.078 1 94.25 84 ALA A C 1
ATOM 662 O O . ALA A 1 84 ? -28.219 18.734 18.469 1 94.25 84 ALA A O 1
ATOM 663 N N . GLU A 1 85 ? -27.703 20.797 18.984 1 92.75 85 GLU A N 1
ATOM 664 C CA . GLU A 1 85 ? -26.469 20.828 18.219 1 92.75 85 GLU A CA 1
ATOM 665 C C . GLU A 1 85 ? -25.438 19.844 18.781 1 92.75 85 GLU A C 1
ATOM 667 O O . GLU A 1 85 ? -24.766 19.141 18.016 1 92.75 85 GLU A O 1
ATOM 672 N N . LYS A 1 86 ? -25.375 19.891 20.062 1 94.31 86 LYS A N 1
ATOM 673 C CA . LYS A 1 86 ? -24.453 18.969 20.719 1 94.31 86 LYS A CA 1
ATOM 674 C C . LYS A 1 86 ? -24.844 17.516 20.469 1 94.31 86 LYS A C 1
ATOM 676 O O . LYS A 1 86 ? -23.984 16.672 20.188 1 94.31 86 LYS A O 1
ATOM 681 N N . ALA A 1 87 ? -26.141 17.297 20.594 1 96.12 87 ALA A N 1
ATOM 682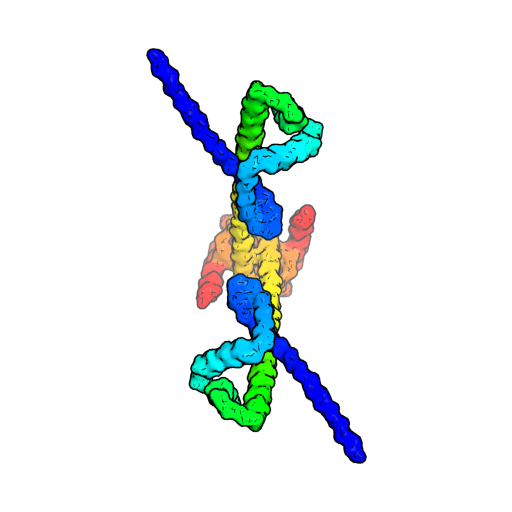 C CA . ALA A 1 87 ? -26.641 15.945 20.344 1 96.12 87 ALA A CA 1
ATOM 683 C C . ALA A 1 87 ? -26.375 15.523 18.891 1 96.12 87 ALA A C 1
ATOM 685 O O . 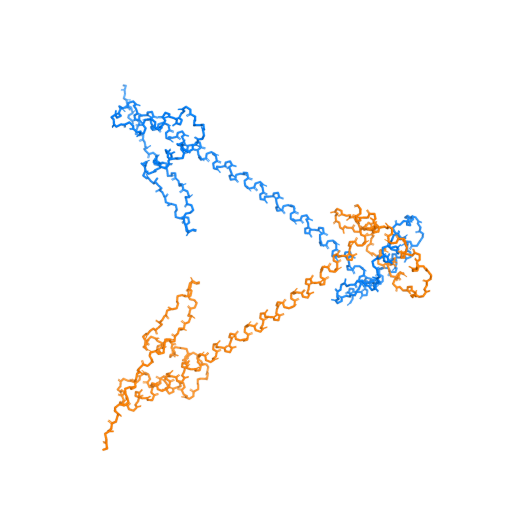ALA A 1 87 ? -25.969 14.391 18.625 1 96.12 87 ALA A O 1
ATOM 686 N N . ALA A 1 88 ? -26.562 16.406 17.922 1 94.31 88 ALA A N 1
ATOM 687 C CA . ALA A 1 88 ? -26.328 16.125 16.516 1 94.31 88 ALA A CA 1
ATOM 688 C C . ALA A 1 88 ? -24.844 15.867 16.234 1 94.31 88 ALA A C 1
ATOM 690 O O . ALA A 1 88 ? -24.5 14.969 15.469 1 94.31 88 ALA A O 1
ATOM 691 N N . ALA A 1 89 ? -24.031 16.703 16.891 1 94.69 89 ALA A N 1
ATOM 692 C CA . ALA A 1 89 ? -22.594 16.516 16.734 1 94.69 89 ALA A CA 1
ATOM 693 C C . ALA A 1 89 ? -22.141 15.172 17.297 1 94.69 89 ALA A C 1
ATOM 695 O O . ALA A 1 89 ? -21.312 14.492 16.688 1 94.69 89 ALA A O 1
ATOM 696 N N . ALA A 1 90 ? -22.688 14.844 18.422 1 95.62 90 ALA A N 1
ATOM 697 C CA . ALA A 1 90 ? -22.344 13.562 19.031 1 95.62 90 ALA A CA 1
ATOM 698 C C . ALA A 1 90 ? -22.781 12.398 18.141 1 95.62 90 ALA A C 1
ATOM 700 O O . ALA A 1 90 ? -22.031 11.43 17.969 1 95.62 90 ALA A O 1
ATOM 701 N N . LYS A 1 91 ? -23.953 12.523 17.547 1 96.38 91 LYS A N 1
ATOM 702 C CA . LYS A 1 91 ? -24.438 11.5 16.625 1 96.38 91 LYS A CA 1
ATOM 703 C C . LYS A 1 91 ? -23.547 11.398 15.391 1 96.38 91 LYS A C 1
ATOM 705 O O . LYS A 1 91 ? -23.234 10.297 14.938 1 96.38 91 LYS A O 1
ATOM 710 N N . ALA A 1 92 ? -23.172 12.492 14.93 1 96.56 92 ALA A N 1
ATOM 711 C CA . ALA A 1 92 ? -22.297 12.523 13.758 1 96.56 92 ALA A CA 1
ATOM 712 C C . ALA A 1 92 ? -20.953 11.859 14.055 1 96.56 92 ALA A C 1
ATOM 714 O O . ALA A 1 92 ? -20.422 11.141 13.219 1 96.56 92 ALA A O 1
ATOM 715 N N . ARG A 1 93 ? -20.469 12.172 15.211 1 95.5 93 ARG A N 1
ATOM 716 C CA . ARG A 1 93 ? -19.203 11.57 15.625 1 95.5 93 ARG A CA 1
ATOM 717 C C . ARG A 1 93 ? -19.312 10.055 15.711 1 95.5 93 ARG A C 1
ATOM 719 O O . ARG A 1 93 ? -18.422 9.328 15.273 1 95.5 93 ARG A O 1
ATOM 726 N N . VAL A 1 94 ? -20.422 9.641 16.203 1 96.62 94 VAL A N 1
ATOM 727 C CA . VAL A 1 94 ? -20.641 8.203 16.359 1 96.62 94 VAL A CA 1
ATOM 728 C C . VAL A 1 94 ? -20.734 7.555 14.977 1 96.62 94 VAL A C 1
ATOM 730 O O . VAL A 1 94 ? -20.156 6.5 14.734 1 96.62 94 VAL A O 1
ATOM 733 N N . THR A 1 95 ? -21.438 8.211 14.117 1 97.5 95 THR A N 1
ATOM 734 C CA . THR A 1 95 ? -21.594 7.707 12.758 1 97.5 95 THR A CA 1
ATOM 735 C C . THR A 1 95 ? -20.234 7.641 12.055 1 97.5 95 THR A C 1
ATOM 737 O O . THR A 1 95 ? -19.938 6.668 11.359 1 97.5 95 THR A O 1
ATOM 740 N N . ALA A 1 96 ? -19.469 8.633 12.281 1 97 96 ALA A N 1
ATOM 741 C CA . ALA A 1 96 ? -18.141 8.68 11.68 1 97 96 ALA A CA 1
ATOM 742 C C . ALA A 1 96 ? -17.25 7.547 12.203 1 97 96 ALA A C 1
ATOM 744 O O . ALA A 1 96 ? -16.5 6.941 11.445 1 97 96 ALA A O 1
ATOM 745 N N . ILE A 1 97 ? -17.375 7.332 13.477 1 95.94 97 ILE A N 1
ATOM 746 C CA . ILE A 1 97 ? -16.578 6.281 14.109 1 95.94 97 ILE A CA 1
ATOM 747 C C . ILE A 1 97 ? -16.984 4.926 13.531 1 95.94 97 ILE A C 1
ATOM 749 O O . ILE A 1 97 ? -16.109 4.109 13.203 1 95.94 97 ILE A O 1
ATOM 753 N N . ILE A 1 98 ? -18.203 4.68 13.312 1 97.44 98 ILE A N 1
ATOM 754 C CA . ILE A 1 98 ? -18.703 3.418 12.789 1 97.44 98 ILE A CA 1
ATOM 755 C C . ILE A 1 98 ? -18.25 3.238 11.344 1 97.44 98 ILE A C 1
ATOM 757 O O . ILE A 1 98 ? -17.812 2.154 10.953 1 97.44 98 ILE A O 1
ATOM 761 N N . ALA A 1 99 ? -18.344 4.293 10.633 1 97.56 99 ALA A N 1
ATOM 762 C CA . ALA A 1 99 ? -17.906 4.25 9.234 1 97.56 99 ALA A CA 1
ATOM 763 C C . ALA A 1 99 ? -16.406 3.953 9.148 1 97.56 99 ALA A C 1
ATOM 765 O O . ALA A 1 99 ? -15.977 3.174 8.289 1 97.56 99 ALA A O 1
ATOM 766 N N . ALA A 1 100 ? -15.68 4.559 10.023 1 95.94 100 ALA A N 1
ATOM 767 C CA . ALA A 1 100 ? -14.234 4.34 10.055 1 95.94 100 ALA A CA 1
ATOM 768 C C . ALA A 1 100 ? -13.906 2.895 10.414 1 95.94 100 ALA A C 1
ATOM 770 O O . ALA A 1 100 ? -13 2.293 9.828 1 95.94 100 ALA A O 1
ATOM 771 N N . GLU A 1 101 ? -14.617 2.391 11.32 1 95.94 101 GLU A N 1
ATOM 772 C CA . GLU A 1 101 ? -14.422 1.006 11.734 1 95.94 101 GLU A CA 1
ATOM 773 C C . GLU A 1 101 ? -14.734 0.039 10.594 1 95.94 101 GLU A C 1
ATOM 775 O O . GLU A 1 101 ? -14 -0.926 10.375 1 95.94 101 GLU A O 1
ATOM 780 N N . ARG A 1 102 ? -15.758 0.266 9.922 1 97.38 102 ARG A N 1
ATOM 781 C CA . ARG A 1 102 ? -16.141 -0.558 8.773 1 97.38 102 ARG A CA 1
ATOM 782 C C . ARG A 1 102 ? -15.078 -0.506 7.684 1 97.38 102 ARG A C 1
ATOM 784 O O . ARG A 1 102 ? -14.719 -1.536 7.109 1 97.38 102 ARG A O 1
ATOM 791 N N . LYS A 1 103 ? -14.688 0.641 7.484 1 97.88 103 LYS A N 1
ATOM 792 C CA . LYS A 1 103 ? -13.641 0.816 6.48 1 97.88 103 LYS A CA 1
ATOM 793 C C . LYS A 1 103 ? -12.359 0.094 6.891 1 97.88 103 LYS A C 1
ATOM 795 O O . LYS A 1 103 ? -11.703 -0.542 6.062 1 97.88 103 LYS A O 1
ATOM 800 N N . ALA A 1 104 ? -12 0.192 8.078 1 97.19 104 ALA A N 1
ATOM 801 C CA . ALA A 1 104 ? -10.812 -0.481 8.602 1 97.19 104 ALA A CA 1
ATOM 802 C C . ALA A 1 104 ? -10.945 -1.996 8.484 1 97.19 104 ALA A C 1
ATOM 804 O O . ALA A 1 104 ? -9.992 -2.682 8.109 1 97.19 104 ALA A O 1
ATOM 805 N N . ALA A 1 105 ? -12.047 -2.486 8.742 1 97.06 105 ALA A N 1
ATOM 806 C CA . ALA A 1 105 ? -12.305 -3.92 8.656 1 97.06 105 ALA A CA 1
ATOM 807 C C . ALA A 1 105 ? -12.211 -4.406 7.211 1 97.06 105 ALA A C 1
ATOM 809 O O . ALA A 1 105 ? -11.609 -5.453 6.941 1 97.06 105 ALA A O 1
ATOM 810 N N . ALA A 1 106 ? -12.773 -3.67 6.348 1 96.75 106 ALA A N 1
ATOM 811 C CA . ALA A 1 106 ? -12.711 -4.012 4.93 1 96.75 106 ALA A CA 1
ATOM 812 C C . ALA A 1 106 ? -11.273 -4.012 4.43 1 96.75 106 ALA A C 1
ATOM 814 O O . ALA A 1 106 ? -10.875 -4.898 3.67 1 96.75 106 ALA A O 1
ATOM 815 N N . ARG A 1 107 ? -10.617 -3.07 4.867 1 96.94 107 ARG A N 1
ATOM 816 C CA . ARG A 1 107 ? -9.203 -2.99 4.496 1 96.94 107 ARG A CA 1
ATOM 817 C C . ARG A 1 107 ? -8.43 -4.188 5.035 1 96.94 107 ARG A C 1
ATOM 819 O O . ARG A 1 107 ? -7.57 -4.738 4.344 1 96.94 107 ARG A O 1
ATOM 826 N N . ALA A 1 108 ? -8.609 -4.492 6.227 1 96.75 108 ALA A N 1
ATOM 827 C CA . ALA A 1 108 ? -7.938 -5.637 6.84 1 96.75 108 ALA A CA 1
ATOM 828 C C . ALA A 1 108 ? -8.234 -6.922 6.074 1 96.75 108 ALA A C 1
ATOM 830 O O . ALA A 1 108 ? -7.348 -7.75 5.867 1 96.75 108 ALA A O 1
ATOM 831 N N . GLU A 1 109 ? -9.445 -7.078 5.664 1 95.75 109 GLU A N 1
ATOM 832 C CA . GLU A 1 109 ? -9.852 -8.25 4.895 1 95.75 109 GLU A CA 1
ATOM 833 C C . GLU A 1 109 ? -9.133 -8.297 3.547 1 95.75 109 GLU A C 1
ATOM 835 O O . GLU A 1 109 ? -8.664 -9.359 3.129 1 95.75 109 GLU A O 1
ATOM 840 N N . ARG A 1 110 ? -9.164 -7.223 2.904 1 95.19 110 ARG A N 1
ATOM 841 C CA . ARG A 1 110 ? -8.469 -7.156 1.621 1 95.19 110 ARG A CA 1
ATOM 842 C C . ARG A 1 110 ? -6.988 -7.473 1.781 1 95.19 110 ARG A C 1
ATOM 844 O O . ARG A 1 110 ? -6.414 -8.211 0.974 1 95.19 110 ARG A O 1
ATOM 851 N N . LYS A 1 111 ? -6.43 -6.91 2.812 1 95.06 111 LYS A N 1
ATOM 852 C CA . LYS A 1 111 ? -5.016 -7.164 3.07 1 95.06 111 LYS A CA 1
ATOM 853 C C . LYS A 1 111 ? -4.758 -8.648 3.318 1 95.06 111 LYS A C 1
ATOM 855 O O . LYS A 1 111 ? -3.758 -9.195 2.854 1 95.06 111 LYS A O 1
ATOM 860 N N . ALA A 1 112 ? -5.57 -9.195 4.098 1 96.69 112 ALA A N 1
ATOM 861 C CA . ALA A 1 112 ? -5.449 -10.617 4.379 1 96.69 112 ALA A CA 1
ATOM 862 C C . ALA A 1 112 ? -5.547 -11.438 3.094 1 96.69 112 ALA A C 1
ATOM 864 O O . ALA A 1 112 ? -4.746 -12.352 2.871 1 96.69 112 ALA A O 1
ATOM 865 N N . ARG A 1 113 ? -6.543 -11.148 2.277 1 96.31 113 ARG A N 1
ATOM 866 C CA . ARG A 1 113 ? -6.699 -11.82 0.991 1 96.31 113 ARG A CA 1
ATOM 867 C C . ARG A 1 113 ? -5.461 -11.633 0.123 1 96.31 113 ARG A C 1
ATOM 869 O O . ARG A 1 113 ? -4.953 -12.594 -0.459 1 96.31 113 ARG A O 1
ATOM 876 N N . ASP A 1 114 ? -5.027 -10.414 0.021 1 94.94 114 ASP A N 1
ATOM 877 C CA . ASP A 1 114 ? -3.857 -10.102 -0.793 1 94.94 114 ASP A CA 1
ATOM 878 C C . ASP A 1 114 ? -2.627 -10.859 -0.302 1 94.94 114 ASP A C 1
ATOM 880 O O . ASP A 1 114 ? -1.804 -11.305 -1.104 1 94.94 114 ASP A O 1
ATOM 884 N N . HIS A 1 115 ? -2.492 -10.992 0.979 1 96.62 115 HIS A N 1
ATOM 885 C CA . HIS A 1 115 ? -1.39 -11.75 1.559 1 96.62 115 HIS A CA 1
ATOM 886 C C . HIS A 1 115 ? -1.451 -13.211 1.143 1 96.62 115 HIS A C 1
ATOM 888 O O . HIS A 1 115 ? -0.434 -13.797 0.763 1 96.62 115 HIS A O 1
ATOM 894 N N . GLU A 1 116 ? -2.615 -13.734 1.139 1 96.69 116 GLU A N 1
ATOM 895 C CA . GLU A 1 116 ? -2.797 -15.125 0.733 1 96.69 116 GLU A CA 1
ATOM 896 C C . GLU A 1 116 ? -2.527 -15.305 -0.758 1 96.69 116 GLU A C 1
ATOM 898 O O . GLU A 1 116 ? -1.918 -16.297 -1.17 1 96.69 116 GLU A O 1
ATOM 903 N N . LEU A 1 117 ? -2.947 -14.336 -1.496 1 96.19 117 LEU A N 1
ATOM 904 C CA . LEU A 1 117 ? -2.68 -14.367 -2.93 1 96.19 117 LEU A CA 1
ATOM 905 C C . LEU A 1 117 ? -1.181 -14.328 -3.203 1 96.19 117 LEU A C 1
ATOM 907 O O . LEU A 1 117 ? -0.684 -15.055 -4.066 1 96.19 117 LEU A O 1
ATOM 911 N N . TYR A 1 118 ? -0.535 -13.57 -2.432 1 96.81 118 TYR A N 1
ATOM 912 C CA . TYR A 1 118 ? 0.916 -13.477 -2.561 1 96.81 118 TYR A CA 1
ATOM 913 C C . TYR A 1 118 ? 1.576 -14.812 -2.223 1 96.81 118 TYR A C 1
ATOM 915 O O . TYR A 1 118 ? 2.49 -15.258 -2.922 1 96.81 118 TYR A O 1
ATOM 923 N N . LYS A 1 119 ? 1.071 -15.469 -1.261 1 95.75 119 LYS A N 1
ATOM 924 C CA . LYS A 1 119 ? 1.595 -16.781 -0.87 1 95.75 119 LYS A CA 1
ATOM 925 C C . LYS A 1 119 ? 1.337 -17.812 -1.954 1 95.75 119 LYS A C 1
ATOM 927 O O . LYS A 1 119 ? 2.203 -18.641 -2.246 1 95.75 119 LYS A O 1
ATOM 932 N N . ALA A 1 120 ? 0.135 -17.734 -2.486 1 97.06 120 ALA A N 1
ATOM 933 C CA . ALA A 1 120 ? -0.226 -18.672 -3.553 1 97.06 120 ALA A CA 1
ATOM 934 C C . ALA A 1 120 ? 0.717 -18.531 -4.742 1 97.06 120 ALA A C 1
ATOM 936 O O . ALA A 1 120 ? 1.195 -19.531 -5.285 1 97.06 120 ALA A O 1
ATOM 937 N N . ALA A 1 121 ? 0.983 -17.281 -5.105 1 97.31 121 ALA A N 1
ATOM 938 C CA . ALA A 1 121 ? 1.939 -17.031 -6.184 1 97.31 121 ALA A CA 1
ATOM 939 C C . ALA A 1 121 ? 3.326 -17.547 -5.816 1 97.31 121 ALA A C 1
ATOM 941 O O . ALA A 1 121 ? 4.062 -18.047 -6.676 1 97.31 121 ALA A O 1
ATOM 942 N N . GLY A 1 122 ? 3.652 -17.469 -4.566 1 96.56 122 GLY A N 1
ATOM 943 C CA . GLY A 1 122 ? 4.918 -17.984 -4.082 1 96.56 122 GLY A CA 1
ATOM 944 C C . GLY A 1 122 ? 5.066 -19.484 -4.305 1 96.56 122 GLY A C 1
ATOM 945 O O . GLY A 1 122 ? 6.16 -19.969 -4.605 1 96.56 122 GLY A O 1
ATOM 946 N N . LEU A 1 123 ? 4.059 -20.203 -4.16 1 97.5 123 LEU A N 1
ATOM 947 C CA . LEU A 1 123 ? 4.094 -21.641 -4.406 1 97.5 123 LEU A CA 1
ATOM 948 C C . LEU A 1 123 ? 4.414 -21.938 -5.867 1 97.5 123 LEU A C 1
ATOM 950 O O . LEU A 1 123 ? 5.121 -22.906 -6.168 1 97.5 123 LEU A O 1
ATOM 954 N N . MET A 1 124 ? 3.943 -21.078 -6.758 1 97.69 124 MET A N 1
ATOM 955 C CA . MET A 1 124 ? 4.25 -21.219 -8.172 1 97.69 124 MET A CA 1
ATOM 956 C C . MET A 1 124 ? 5.734 -20.984 -8.438 1 97.69 124 MET A C 1
ATOM 958 O O . MET A 1 124 ? 6.316 -21.594 -9.336 1 97.69 124 MET A O 1
ATOM 962 N N . ILE A 1 125 ? 6.285 -20.109 -7.652 1 97.19 125 ILE A N 1
ATOM 963 C CA . ILE A 1 125 ? 7.715 -19.844 -7.754 1 97.19 125 ILE A CA 1
ATOM 964 C C . ILE A 1 125 ? 8.5 -21.078 -7.332 1 97.19 125 ILE A C 1
ATOM 966 O O . ILE A 1 125 ? 9.391 -21.531 -8.055 1 97.19 125 ILE A O 1
ATOM 970 N N . VAL A 1 126 ? 8.18 -21.609 -6.238 1 97.12 126 VAL A N 1
ATOM 971 C CA . VAL A 1 126 ? 8.852 -22.797 -5.711 1 97.12 126 VAL A CA 1
ATOM 972 C C . VAL A 1 126 ? 8.75 -23.938 -6.715 1 97.12 126 VAL A C 1
ATOM 974 O O . VAL A 1 126 ? 9.703 -24.703 -6.902 1 97.12 126 VAL A O 1
ATOM 977 N N . ALA A 1 127 ? 7.617 -24.047 -7.375 1 97.5 127 ALA A N 1
ATOM 978 C CA . ALA A 1 127 ? 7.348 -25.125 -8.32 1 97.5 127 ALA A CA 1
ATOM 979 C C . ALA A 1 127 ? 8.062 -24.891 -9.648 1 97.5 127 ALA A C 1
ATOM 981 O O . ALA A 1 127 ? 8.141 -25.781 -10.492 1 97.5 127 ALA A O 1
ATOM 982 N N . GLY A 1 128 ? 8.516 -23.641 -9.891 1 96.38 128 GLY A N 1
ATOM 983 C CA . GLY A 1 128 ? 9.266 -23.344 -11.094 1 96.38 128 GLY A CA 1
ATOM 984 C C . GLY A 1 128 ? 8.406 -22.812 -12.227 1 96.38 128 GLY A C 1
ATOM 985 O O . GLY A 1 128 ? 8.82 -22.812 -13.383 1 96.38 128 GLY A O 1
ATOM 986 N N . LEU A 1 129 ? 7.23 -22.344 -11.906 1 97.5 129 LEU A N 1
ATOM 987 C CA . LEU A 1 129 ? 6.309 -21.875 -12.938 1 97.5 129 LEU A CA 1
ATOM 988 C C . LEU A 1 129 ? 6.398 -20.359 -13.094 1 97.5 129 LEU A C 1
ATOM 990 O O . LEU A 1 129 ? 6.02 -19.812 -14.133 1 97.5 129 LEU A O 1
ATOM 994 N N . VAL A 1 130 ? 6.816 -19.688 -12.07 1 97.12 130 VAL A N 1
ATOM 995 C CA . VAL A 1 130 ? 6.926 -18.234 -12.023 1 97.12 130 VAL A CA 1
ATOM 996 C C . VAL A 1 130 ? 8.375 -17.828 -11.742 1 97.12 130 VAL A C 1
ATOM 998 O O . VAL A 1 130 ? 9.039 -18.453 -10.906 1 97.12 130 VAL A O 1
ATOM 1001 N N . ASP A 1 131 ? 8.836 -16.828 -12.492 1 96.94 131 ASP A N 1
ATOM 1002 C CA . ASP A 1 131 ? 10.18 -16.312 -12.266 1 96.94 131 ASP A CA 1
ATOM 1003 C C . ASP A 1 131 ? 10.266 -15.57 -10.93 1 96.94 131 ASP A C 1
ATOM 1005 O O . ASP A 1 131 ? 9.477 -14.664 -10.664 1 96.94 131 ASP A O 1
ATOM 1009 N N . SER A 1 132 ? 11.188 -15.961 -10.125 1 94.12 132 SER A N 1
ATOM 1010 C CA . SER A 1 132 ? 11.289 -15.414 -8.781 1 94.12 132 SER A CA 1
ATOM 1011 C C . SER A 1 132 ? 11.664 -13.93 -8.812 1 94.12 132 SER A C 1
ATOM 1013 O O . SER A 1 132 ? 11.242 -13.164 -7.945 1 94.12 132 SER A O 1
ATOM 1015 N N . LYS A 1 133 ? 12.375 -13.492 -9.773 1 94.12 133 LYS A N 1
ATOM 1016 C CA . LYS A 1 133 ? 12.883 -12.125 -9.836 1 94.12 133 LYS A CA 1
ATOM 1017 C C . LYS A 1 133 ? 11.828 -11.172 -10.398 1 94.12 133 LYS A C 1
ATOM 1019 O O . LYS A 1 133 ? 11.633 -10.07 -9.875 1 94.12 133 LYS A O 1
ATOM 1024 N N . THR A 1 134 ? 11.117 -11.617 -11.359 1 94.75 134 THR A N 1
ATOM 1025 C CA . THR A 1 134 ? 10.211 -10.711 -12.055 1 94.75 134 THR A CA 1
ATOM 1026 C C . THR A 1 134 ? 8.766 -10.961 -11.641 1 94.75 134 THR A C 1
ATOM 1028 O O . THR A 1 134 ? 7.902 -10.102 -11.828 1 94.75 134 THR A O 1
ATOM 1031 N N . GLY A 1 135 ? 8.492 -12.133 -11.156 1 95.62 135 GLY A N 1
ATOM 1032 C CA . GLY A 1 135 ? 7.125 -12.492 -10.828 1 95.62 135 GLY A CA 1
ATOM 1033 C C . GLY A 1 135 ? 6.309 -12.906 -12.039 1 95.62 135 GLY A C 1
ATOM 1034 O O . GLY A 1 135 ? 5.113 -13.188 -11.922 1 95.62 135 GLY A O 1
ATOM 1035 N N . LYS A 1 136 ? 6.906 -12.992 -13.188 1 96.12 136 LYS A N 1
ATOM 1036 C CA . LYS A 1 136 ? 6.199 -13.344 -14.414 1 96.12 136 LYS A CA 1
ATOM 1037 C C . LYS A 1 136 ? 6.164 -14.852 -14.625 1 96.12 136 LYS A C 1
ATOM 1039 O O . LYS A 1 136 ? 7.16 -15.539 -14.391 1 96.12 136 LYS A O 1
ATOM 1044 N N . PRO A 1 137 ? 4.98 -15.32 -15.031 1 96.44 137 PRO A N 1
ATOM 1045 C CA . PRO A 1 137 ? 4.934 -16.734 -15.391 1 96.44 137 PRO A CA 1
ATOM 1046 C C . PRO A 1 137 ? 5.852 -17.078 -16.562 1 96.44 137 PRO A C 1
ATOM 1048 O O . PRO A 1 137 ? 6.066 -16.25 -17.453 1 96.44 137 PRO A O 1
ATOM 1051 N N . LYS A 1 138 ? 6.375 -18.297 -16.547 1 95.25 138 LYS A N 1
ATOM 1052 C CA . LYS A 1 138 ? 7.281 -18.75 -17.594 1 95.25 138 LYS A CA 1
ATOM 1053 C C . LYS A 1 138 ? 6.508 -19.234 -18.812 1 95.25 138 LYS A C 1
ATOM 1055 O O . LYS A 1 138 ? 7.098 -19.516 -19.859 1 95.25 138 LYS A O 1
ATOM 1060 N N . PHE A 1 139 ? 5.164 -19.281 -18.688 1 94.56 139 PHE A N 1
ATOM 1061 C CA . PHE A 1 139 ? 4.277 -19.75 -19.75 1 94.56 139 PHE A CA 1
ATOM 1062 C C . PHE A 1 139 ? 3.139 -18.766 -19.969 1 94.56 139 PHE A C 1
ATOM 1064 O O . PHE A 1 139 ? 2.957 -17.828 -19.188 1 94.56 139 PHE A O 1
ATOM 1071 N N . SER A 1 140 ? 2.467 -19 -21.094 1 96 140 SER A N 1
ATOM 1072 C CA . SER A 1 140 ? 1.328 -18.125 -21.344 1 96 140 SER A CA 1
ATOM 1073 C C . SER A 1 140 ? 0.216 -18.359 -20.328 1 96 140 SER A C 1
ATOM 1075 O O . SER A 1 140 ? 0.115 -19.438 -19.734 1 96 140 SER A O 1
ATOM 1077 N N . ALA A 1 141 ? -0.561 -17.344 -20.156 1 96.75 141 ALA A N 1
ATOM 1078 C CA . ALA A 1 141 ? -1.679 -17.422 -19.219 1 96.75 141 ALA A CA 1
ATOM 1079 C C . ALA A 1 141 ? -2.611 -18.578 -19.578 1 96.75 141 ALA A C 1
ATOM 1081 O O . ALA A 1 141 ? -3.064 -19.312 -18.703 1 96.75 141 ALA A O 1
ATOM 1082 N N . ALA A 1 142 ? -2.857 -18.734 -20.844 1 97.5 142 ALA A N 1
ATOM 1083 C CA . ALA A 1 142 ? -3.775 -19.781 -21.297 1 97.5 142 ALA A CA 1
ATOM 1084 C C . ALA A 1 142 ? -3.213 -21.172 -21.016 1 97.5 142 ALA A C 1
ATOM 1086 O O . ALA A 1 142 ? -3.924 -22.047 -20.516 1 97.5 142 ALA A O 1
ATOM 1087 N N . GLU A 1 143 ? -1.981 -21.344 -21.359 1 97.25 143 GLU A N 1
ATOM 1088 C CA . GLU A 1 143 ? -1.329 -22.609 -21.094 1 97.25 143 GLU A CA 1
ATOM 1089 C C . GLU A 1 143 ? -1.367 -22.953 -19.594 1 97.25 143 GLU A C 1
ATOM 1091 O O . GLU A 1 143 ? -1.699 -24.078 -19.219 1 97.25 143 GLU A O 1
ATOM 1096 N N . LEU A 1 144 ? -1.084 -21.984 -18.828 1 97.12 144 LEU A N 1
ATOM 1097 C CA . LEU A 1 144 ? -1.004 -22.188 -17.375 1 97.12 144 LEU A CA 1
ATOM 1098 C C . LEU A 1 144 ? -2.379 -22.5 -16.797 1 97.12 144 LEU A C 1
ATOM 1100 O O . LEU A 1 144 ? -2.539 -23.453 -16.047 1 97.12 144 LEU A O 1
ATOM 1104 N N . VAL A 1 145 ? -3.328 -21.719 -17.188 1 97.88 145 VAL A N 1
ATOM 1105 C CA . VAL A 1 145 ? -4.68 -21.922 -16.672 1 97.88 145 VAL A CA 1
ATOM 1106 C C . VAL A 1 145 ? -5.188 -23.297 -17.078 1 97.88 145 VAL A C 1
ATOM 1108 O O . VAL A 1 145 ? -5.789 -24.016 -16.266 1 97.88 145 VAL A O 1
ATOM 1111 N N . GLY A 1 146 ? -4.949 -23.641 -18.281 1 97.88 146 GLY A N 1
ATOM 1112 C CA . GLY A 1 146 ? -5.352 -24.969 -18.734 1 97.88 146 GLY A CA 1
ATOM 1113 C C . GLY A 1 146 ? -4.703 -26.094 -17.938 1 97.88 146 GLY A C 1
ATOM 1114 O O . GLY A 1 146 ? -5.371 -27.062 -17.562 1 97.88 146 GLY A O 1
ATOM 1115 N N . ALA A 1 147 ? -3.42 -25.984 -17.766 1 97.31 147 ALA A N 1
ATOM 1116 C CA . ALA A 1 147 ? -2.691 -26.984 -16.984 1 97.31 147 ALA A CA 1
ATOM 1117 C C . ALA A 1 147 ? -3.215 -27.062 -15.562 1 97.31 147 ALA A C 1
ATOM 1119 O O . ALA A 1 147 ? -3.465 -28.156 -15.039 1 97.31 147 ALA A O 1
ATOM 1120 N N . LEU A 1 148 ? -3.432 -25.922 -14.969 1 97.56 148 LEU A N 1
ATOM 1121 C CA . LEU A 1 148 ? -3.873 -25.828 -13.586 1 97.56 148 LEU A CA 1
ATOM 1122 C C . LEU A 1 148 ? -5.289 -26.375 -13.43 1 97.56 148 LEU A C 1
ATOM 1124 O O . LEU A 1 148 ? -5.602 -27.016 -12.414 1 97.56 148 LEU A O 1
ATOM 1128 N N . ALA A 1 149 ? -6.102 -26.109 -14.398 1 97.12 149 ALA A N 1
ATOM 1129 C CA . ALA A 1 149 ? -7.48 -26.594 -14.352 1 97.12 149 ALA A CA 1
ATOM 1130 C C . ALA A 1 149 ? -7.523 -28.125 -14.281 1 97.12 149 ALA A C 1
ATOM 1132 O O . ALA A 1 149 ? -8.398 -28.688 -13.617 1 97.12 149 ALA A O 1
ATOM 1133 N N . GLY A 1 150 ? -6.578 -28.734 -14.945 1 95.25 150 GLY A N 1
ATOM 1134 C CA . GLY A 1 150 ? -6.484 -30.172 -14.875 1 95.25 150 GLY A CA 1
ATOM 1135 C C . GLY A 1 150 ? -6.246 -30.688 -13.461 1 95.25 150 GLY A C 1
ATOM 1136 O O . GLY A 1 150 ? -6.793 -31.719 -13.07 1 95.25 150 GLY A O 1
ATOM 1137 N N . ILE A 1 151 ? -5.531 -29.969 -12.734 1 95.94 151 ILE A N 1
ATOM 1138 C CA . ILE A 1 151 ? -5.25 -30.328 -11.352 1 95.94 151 ILE A CA 1
ATOM 1139 C C . ILE A 1 151 ? -6.508 -30.141 -10.508 1 95.94 151 ILE A C 1
ATOM 1141 O O . ILE A 1 151 ? -6.867 -31.016 -9.711 1 95.94 151 ILE A O 1
ATOM 1145 N N . ALA A 1 152 ? -7.133 -29.062 -10.75 1 95.38 152 ALA A N 1
ATOM 1146 C CA . ALA A 1 152 ? -8.312 -28.688 -9.969 1 95.38 152 ALA A CA 1
ATOM 1147 C C . ALA A 1 152 ? -9.438 -29.703 -10.172 1 95.38 152 ALA A C 1
ATOM 1149 O O . ALA A 1 152 ? -10.25 -29.922 -9.266 1 95.38 152 ALA A O 1
ATOM 1150 N N . GLU A 1 153 ? -9.508 -30.281 -11.297 1 94.44 153 GLU A N 1
ATOM 1151 C CA . GLU A 1 153 ? -10.617 -31.172 -11.656 1 94.44 153 GLU A CA 1
ATOM 1152 C C . GLU A 1 153 ? -10.344 -32.594 -11.219 1 94.44 153 GLU A C 1
ATOM 1154 O O . GLU A 1 153 ? -11.242 -33.438 -11.242 1 94.44 153 GLU A O 1
ATOM 1159 N N . LEU A 1 154 ? -9.18 -32.875 -10.789 1 94.19 154 LEU A N 1
ATOM 1160 C CA . LEU A 1 154 ? -8.836 -34.219 -10.359 1 94.19 154 LEU A CA 1
ATOM 1161 C C . LEU A 1 154 ? -9.57 -34.562 -9.07 1 94.19 154 LEU A C 1
ATOM 1163 O O . LEU A 1 154 ? -9.555 -33.812 -8.109 1 94.19 154 LEU A O 1
ATOM 1167 N N . PRO A 1 155 ? -10.18 -35.75 -9.164 1 94.94 155 PRO A N 1
ATOM 1168 C CA . PRO A 1 155 ? -10.867 -36.188 -7.945 1 94.94 155 PRO A CA 1
ATOM 1169 C C . PRO A 1 155 ? -9.914 -36.312 -6.754 1 94.94 155 PRO A C 1
ATOM 1171 O O . PRO A 1 155 ? -8.766 -36.75 -6.91 1 94.94 155 PRO A O 1
ATOM 1174 N N . ARG A 1 156 ? -10.406 -36.031 -5.578 1 91.62 156 ARG A N 1
ATOM 1175 C CA . ARG A 1 156 ? -9.586 -35.938 -4.375 1 91.62 156 ARG A CA 1
ATOM 1176 C C . ARG A 1 156 ? -9.062 -37.312 -3.988 1 91.62 156 ARG A C 1
ATOM 1178 O O . ARG A 1 156 ? -8.031 -37.438 -3.318 1 91.62 156 ARG A O 1
ATOM 1185 N N . ASN A 1 157 ? -9.742 -38.281 -4.387 1 93.06 157 ASN A N 1
ATOM 1186 C CA . ASN A 1 157 ? -9.344 -39.625 -4.023 1 93.06 157 ASN A CA 1
ATOM 1187 C C . ASN A 1 157 ? -8.312 -40.188 -4.996 1 93.06 157 ASN A C 1
ATOM 1189 O O . ASN A 1 157 ? -7.871 -41.344 -4.844 1 93.06 157 ASN A O 1
ATOM 1193 N N . HIS A 1 158 ? -7.922 -39.438 -5.914 1 94.38 158 HIS A N 1
ATOM 1194 C CA . HIS A 1 158 ? -6.926 -39.875 -6.883 1 94.38 158 HIS A CA 1
ATOM 1195 C C . HIS A 1 158 ? -5.566 -40.062 -6.223 1 94.38 158 HIS A C 1
ATOM 1197 O O . HIS A 1 158 ? -5.129 -39.219 -5.43 1 94.38 158 HIS A O 1
ATOM 1203 N N . PRO A 1 159 ? -4.871 -41.094 -6.547 1 94.44 159 PRO A N 1
ATOM 1204 C CA . PRO A 1 159 ? -3.6 -41.438 -5.906 1 94.44 159 PRO A CA 1
ATOM 1205 C C . PRO A 1 159 ? -2.504 -40.406 -6.191 1 94.44 159 PRO A C 1
ATOM 1207 O O . PRO A 1 159 ? -1.526 -40.312 -5.445 1 94.44 159 PRO A O 1
ATOM 1210 N N . LYS A 1 160 ? -2.625 -39.656 -7.188 1 94.75 160 LYS A N 1
ATOM 1211 C CA . LYS A 1 160 ? -1.614 -38.688 -7.566 1 94.75 160 LYS A CA 1
ATOM 1212 C C . LYS A 1 160 ? -1.423 -37.625 -6.465 1 94.75 160 LYS A C 1
ATOM 1214 O O . LYS A 1 160 ? -0.332 -37.094 -6.309 1 94.75 160 LYS A O 1
ATOM 1219 N N . TRP A 1 161 ? -2.457 -37.469 -5.746 1 95.69 161 TRP A N 1
ATOM 1220 C CA . TRP A 1 161 ? -2.389 -36.438 -4.703 1 95.69 161 TRP A CA 1
ATOM 1221 C C . TRP A 1 161 ? -1.367 -36.812 -3.639 1 95.69 161 TRP A C 1
ATOM 1223 O O . TRP A 1 161 ? -0.661 -35.969 -3.111 1 95.69 161 TRP A O 1
ATOM 1233 N N . GLN A 1 162 ? -1.305 -38.062 -3.369 1 95.81 162 GLN A N 1
ATOM 1234 C CA . GLN A 1 162 ? -0.324 -38.5 -2.389 1 95.81 162 GLN A CA 1
ATOM 1235 C C . GLN A 1 162 ? 1.098 -38.344 -2.924 1 95.81 162 GLN A C 1
ATOM 1237 O O . GLN A 1 162 ? 2.008 -37.969 -2.184 1 95.81 162 GLN A O 1
ATOM 1242 N N . GLU A 1 163 ? 1.208 -38.656 -4.148 1 96.5 163 GLU A N 1
ATOM 1243 C CA . GLU A 1 163 ? 2.51 -38.5 -4.789 1 96.5 163 GLU A CA 1
ATOM 1244 C C . GLU A 1 163 ? 2.924 -37.031 -4.82 1 96.5 163 GLU A C 1
ATOM 1246 O O . GLU A 1 163 ? 4.074 -36.688 -4.523 1 96.5 163 GLU A O 1
ATOM 1251 N N . TRP A 1 164 ? 1.988 -36.25 -5.137 1 96.88 164 TRP A N 1
ATOM 1252 C CA . TRP A 1 164 ? 2.256 -34.812 -5.211 1 96.88 164 TRP A CA 1
ATOM 1253 C C . TRP A 1 164 ? 2.617 -34.25 -3.838 1 96.88 164 TRP A C 1
ATOM 1255 O O . TRP A 1 164 ? 3.508 -33.406 -3.719 1 96.88 164 TRP A O 1
ATOM 1265 N N . GLU A 1 165 ? 1.908 -34.656 -2.83 1 97.25 165 GLU A N 1
ATOM 1266 C CA . GLU A 1 165 ? 2.193 -34.188 -1.48 1 97.25 165 GLU A CA 1
ATOM 1267 C C . GLU A 1 165 ? 3.631 -34.5 -1.076 1 97.25 165 GLU A C 1
ATOM 1269 O O . GLU A 1 165 ? 4.316 -33.656 -0.499 1 97.25 165 GLU A O 1
ATOM 1274 N N . LYS A 1 166 ? 4.07 -35.656 -1.324 1 97.06 166 LYS A N 1
ATOM 1275 C CA . LYS A 1 166 ? 5.434 -36.062 -0.998 1 97.06 166 LYS A CA 1
ATOM 1276 C C . LYS A 1 166 ? 6.453 -35.219 -1.744 1 97.06 166 LYS A C 1
ATOM 1278 O O . LYS A 1 166 ? 7.41 -34.719 -1.146 1 97.06 166 LYS A O 1
ATOM 1283 N N . ARG A 1 167 ? 6.191 -35.062 -2.939 1 96.69 167 ARG A N 1
ATOM 1284 C CA . ARG A 1 167 ? 7.09 -34.281 -3.766 1 96.69 167 ARG A CA 1
ATOM 1285 C C . ARG A 1 167 ? 7.105 -32.812 -3.307 1 96.69 167 ARG A C 1
ATOM 1287 O O . ARG A 1 167 ? 8.164 -32.188 -3.25 1 96.69 167 ARG A O 1
ATOM 1294 N N . GLY A 1 168 ? 5.953 -32.281 -3.037 1 97.44 168 GLY A N 1
ATOM 1295 C CA . GLY A 1 168 ? 5.844 -30.922 -2.59 1 97.44 168 GLY A CA 1
ATOM 1296 C C . GLY A 1 168 ? 6.582 -30.656 -1.292 1 97.44 168 GLY A C 1
ATOM 1297 O O . GLY A 1 168 ? 7.215 -29.594 -1.135 1 97.44 168 GLY A O 1
ATOM 1298 N N . LYS A 1 169 ? 6.508 -31.516 -0.429 1 96.94 169 LYS A N 1
ATOM 1299 C CA . LYS A 1 169 ? 7.223 -31.375 0.836 1 96.94 169 LYS A CA 1
ATOM 1300 C C . LYS A 1 169 ? 8.727 -31.25 0.606 1 96.94 169 LYS A C 1
ATOM 1302 O O . LYS A 1 169 ? 9.398 -30.453 1.256 1 96.94 169 LYS A O 1
ATOM 1307 N N . GLU A 1 170 ? 9.234 -32.031 -0.228 1 96.31 170 GLU A N 1
ATOM 1308 C CA . GLU A 1 170 ? 10.656 -32 -0.553 1 96.31 170 GLU A CA 1
ATOM 1309 C C . GLU A 1 170 ? 11.047 -30.641 -1.149 1 96.31 170 GLU A C 1
ATOM 1311 O O . GLU A 1 170 ? 12.062 -30.062 -0.767 1 96.31 170 GLU A O 1
ATOM 1316 N N . LEU A 1 171 ? 10.242 -30.156 -2.047 1 96.12 171 LEU A N 1
ATOM 1317 C CA . LEU A 1 171 ? 10.531 -28.891 -2.723 1 96.12 171 LEU A CA 1
ATOM 1318 C C . LEU A 1 171 ? 10.445 -27.719 -1.749 1 96.12 171 LEU A C 1
ATOM 1320 O O . LEU A 1 171 ? 11.266 -26.812 -1.802 1 96.12 171 LEU A O 1
ATOM 1324 N N . LEU A 1 172 ? 9.469 -27.797 -0.912 1 95.75 172 LEU A N 1
ATOM 1325 C CA . LEU A 1 172 ? 9.297 -26.734 0.074 1 95.75 172 LEU A CA 1
ATOM 1326 C C . LEU A 1 172 ? 10.453 -26.719 1.065 1 95.75 172 LEU A C 1
ATOM 1328 O O . LEU A 1 172 ? 10.891 -25.656 1.509 1 95.75 172 LEU A O 1
ATOM 1332 N N . ALA A 1 173 ? 10.875 -27.828 1.355 1 94.19 173 ALA A N 1
ATOM 1333 C CA . ALA A 1 173 ? 12.008 -27.938 2.266 1 94.19 173 ALA A CA 1
ATOM 1334 C C . ALA A 1 173 ? 13.273 -27.359 1.644 1 94.19 173 ALA A C 1
ATOM 1336 O O . ALA A 1 173 ? 14.07 -26.719 2.332 1 94.19 173 ALA A O 1
ATOM 1337 N N . LYS A 1 174 ? 13.438 -27.5 0.428 1 90 174 LYS A N 1
ATOM 1338 C CA . LYS A 1 174 ? 14.602 -26.969 -0.285 1 90 174 LYS A CA 1
ATOM 1339 C C . LYS A 1 174 ? 14.539 -25.453 -0.398 1 90 174 LYS A C 1
ATOM 1341 O O . LYS A 1 174 ? 15.57 -24.781 -0.342 1 90 174 LYS A O 1
ATOM 1346 N N . ASP A 1 175 ? 13.391 -24.984 -0.609 1 85.5 175 ASP A N 1
ATOM 1347 C CA . ASP A 1 175 ? 13.219 -23.547 -0.766 1 85.5 175 ASP A CA 1
ATOM 1348 C C . ASP A 1 175 ? 13.453 -22.812 0.556 1 85.5 175 ASP A C 1
ATOM 1350 O O . ASP A 1 175 ? 13.922 -21.672 0.569 1 85.5 175 ASP A O 1
ATOM 1354 N N . SER A 1 176 ? 12.992 -23.453 1.628 1 79.5 176 SER A N 1
ATOM 1355 C CA . SER A 1 176 ? 13.164 -22.844 2.941 1 79.5 176 SER A CA 1
ATOM 1356 C C . SER A 1 176 ? 14.609 -22.969 3.414 1 79.5 176 SER A C 1
ATOM 1358 O O . SER A 1 176 ? 15.039 -22.234 4.309 1 79.5 176 SER A O 1
ATOM 1360 N N . ALA A 1 177 ? 15.219 -23.938 2.756 1 68.19 177 ALA A N 1
ATOM 1361 C CA . ALA A 1 177 ? 16.609 -24.156 3.17 1 68.19 177 ALA A CA 1
ATOM 1362 C C . ALA A 1 177 ? 17.531 -23.125 2.545 1 68.19 177 ALA A C 1
ATOM 1364 O O . ALA A 1 177 ? 18.406 -22.562 3.223 1 68.19 177 ALA A O 1
ATOM 1365 N N . MET B 1 1 ? 45.594 60.281 -16.406 1 27.52 1 MET B N 1
ATOM 1366 C CA . MET B 1 1 ? 45.656 59 -15.758 1 27.52 1 MET B CA 1
ATOM 1367 C C . MET B 1 1 ? 44.531 58.875 -14.719 1 27.52 1 MET B C 1
ATOM 1369 O O . MET B 1 1 ? 44.656 59.344 -13.602 1 27.52 1 MET B O 1
ATOM 1373 N N . ILE B 1 2 ? 43.188 59.031 -15.094 1 33.94 2 ILE B N 1
ATOM 1374 C CA . ILE B 1 2 ? 41.969 59.125 -14.305 1 33.94 2 ILE B CA 1
ATOM 1375 C C . ILE B 1 2 ? 41.688 57.781 -13.594 1 33.94 2 ILE B C 1
ATOM 1377 O O . ILE B 1 2 ? 41.594 56.75 -14.242 1 33.94 2 ILE B O 1
ATOM 1381 N N . LEU B 1 3 ? 42.188 57.531 -12.289 1 32.56 3 LEU B N 1
ATOM 1382 C CA . LEU B 1 3 ? 42 56.375 -11.383 1 32.56 3 LEU B CA 1
ATOM 1383 C C . LEU B 1 3 ? 40.531 56.125 -11.156 1 32.56 3 LEU B C 1
ATOM 1385 O O . LEU B 1 3 ? 39.812 56.969 -10.648 1 32.56 3 LEU B O 1
ATOM 1389 N N . ARG B 1 4 ? 39.812 55.312 -12.055 1 36.06 4 ARG B N 1
ATOM 1390 C CA . ARG B 1 4 ? 38.438 54.844 -11.883 1 36.06 4 ARG B CA 1
ATOM 1391 C C . ARG B 1 4 ? 38.281 54.094 -10.562 1 36.06 4 ARG B C 1
ATOM 1393 O O . ARG B 1 4 ? 39.062 53.188 -10.258 1 36.06 4 ARG B O 1
ATOM 1400 N N . SER B 1 5 ? 37.75 54.719 -9.445 1 33.12 5 SER B N 1
ATOM 1401 C CA . SER B 1 5 ? 37.312 54.219 -8.156 1 33.12 5 SER B CA 1
ATOM 1402 C C . SER B 1 5 ? 36.375 53 -8.336 1 33.12 5 SER B C 1
ATOM 1404 O O . SER B 1 5 ? 35.344 53.094 -9.016 1 33.12 5 SER B O 1
ATOM 1406 N N . HIS B 1 6 ? 36.875 51.75 -8.477 1 34.97 6 HIS B N 1
ATOM 1407 C CA . HIS B 1 6 ? 36.125 50.5 -8.445 1 34.97 6 HIS B CA 1
ATOM 1408 C C . HIS B 1 6 ? 35.25 50.406 -7.203 1 34.97 6 HIS B C 1
ATOM 1410 O O . HIS B 1 6 ? 35.75 50.469 -6.078 1 34.97 6 HIS B O 1
ATOM 1416 N N . THR B 1 7 ? 34 50.938 -7.176 1 30.14 7 THR B N 1
ATOM 1417 C CA . THR B 1 7 ? 32.938 50.719 -6.195 1 30.14 7 THR B CA 1
ATOM 1418 C C . THR B 1 7 ? 32.688 49.25 -5.957 1 30.14 7 THR B C 1
ATOM 1420 O O . THR B 1 7 ? 32.281 48.531 -6.871 1 30.14 7 THR B O 1
ATOM 1423 N N . GLN B 1 8 ? 33.594 48.531 -5.203 1 27.52 8 GLN B N 1
ATOM 1424 C CA . GLN B 1 8 ? 33.344 47.156 -4.707 1 27.52 8 GLN B CA 1
ATOM 1425 C C . GLN B 1 8 ? 31.984 47.062 -4.035 1 27.52 8 GLN B C 1
ATOM 1427 O O . GLN B 1 8 ? 31.75 47.656 -2.984 1 27.52 8 GLN B O 1
ATOM 1432 N N . ALA B 1 9 ? 30.875 47 -4.793 1 34.88 9 ALA B N 1
ATOM 1433 C CA . ALA B 1 9 ? 29.562 46.594 -4.297 1 34.88 9 ALA B CA 1
ATOM 1434 C C . ALA B 1 9 ? 29.656 45.406 -3.359 1 34.88 9 ALA B C 1
ATOM 1436 O O . ALA B 1 9 ? 30.281 44.406 -3.691 1 34.88 9 ALA B O 1
ATOM 1437 N N . ASP B 1 10 ? 29.562 45.625 -2.029 1 33.03 10 ASP B N 1
ATOM 1438 C CA . ASP B 1 10 ? 29.406 44.656 -0.937 1 33.03 10 ASP B CA 1
ATOM 1439 C C . ASP B 1 10 ? 28.281 43.688 -1.225 1 33.03 10 ASP B C 1
ATOM 1441 O O . ASP B 1 10 ? 27.109 44.062 -1.253 1 33.03 10 ASP B O 1
ATOM 1445 N N . LYS B 1 11 ? 28.516 42.781 -2.162 1 36.56 11 LYS B N 1
ATOM 1446 C CA . LYS B 1 11 ? 27.609 41.656 -2.289 1 36.56 11 LYS B CA 1
ATOM 1447 C C . LYS B 1 11 ? 27.359 41 -0.939 1 36.56 11 LYS B C 1
ATOM 1449 O O . LYS B 1 11 ? 28.266 40.406 -0.36 1 36.56 11 LYS B O 1
ATOM 1454 N N . VAL B 1 12 ? 26.375 41.438 -0.127 1 34.16 12 VAL B N 1
ATOM 1455 C CA . VAL B 1 12 ? 25.859 40.75 1.062 1 34.16 12 VAL B CA 1
ATOM 1456 C C . VAL B 1 12 ? 25.453 39.312 0.711 1 34.16 12 VAL B C 1
ATOM 1458 O O . VAL B 1 12 ? 24.594 39.125 -0.145 1 34.16 12 VAL B O 1
ATOM 1461 N N . ILE B 1 13 ? 26.391 38.406 0.646 1 33.69 13 ILE B N 1
ATOM 1462 C CA . ILE B 1 13 ? 26.125 37 0.478 1 33.69 13 ILE B CA 1
ATOM 1463 C C . ILE B 1 13 ? 25.172 36.531 1.58 1 33.69 13 ILE B C 1
ATOM 1465 O O . ILE B 1 13 ? 25.516 36.562 2.764 1 33.69 13 ILE B O 1
ATOM 1469 N N . LEU B 1 14 ? 23.922 36.469 1.325 1 35.34 14 LEU B N 1
ATOM 1470 C CA . LEU B 1 14 ? 22.844 35.938 2.168 1 35.34 14 LEU B CA 1
ATOM 1471 C C . LEU B 1 14 ? 23.016 34.438 2.4 1 35.34 14 LEU B C 1
ATOM 1473 O O . LEU B 1 14 ? 22.844 33.656 1.473 1 35.34 14 LEU B O 1
ATOM 1477 N N . CYS B 1 15 ? 24.016 34.031 3.102 1 32.84 15 CYS B N 1
ATOM 1478 C CA . CYS B 1 15 ? 24.125 32.625 3.443 1 32.84 15 CYS B CA 1
ATOM 1479 C C . CYS B 1 15 ? 22.953 32.156 4.289 1 32.84 15 CYS B C 1
ATOM 1481 O O . CYS B 1 15 ? 22.656 32.75 5.328 1 32.84 15 CYS B O 1
ATOM 1483 N N . THR B 1 16 ? 21.953 31.531 3.68 1 36.25 16 THR B N 1
ATOM 1484 C CA . THR B 1 16 ? 20.781 30.969 4.332 1 36.25 16 THR B CA 1
ATOM 1485 C C . THR B 1 16 ? 21.125 29.672 5.051 1 36.25 16 THR B C 1
ATOM 1487 O O . THR B 1 16 ? 21.547 28.703 4.418 1 36.25 16 THR B O 1
ATOM 1490 N N . ILE B 1 17 ? 21.797 29.703 6.172 1 36.09 17 ILE B N 1
ATOM 1491 C CA . ILE B 1 17 ? 21.922 28.469 6.941 1 36.09 17 ILE B CA 1
ATOM 1492 C C . ILE B 1 17 ? 20.547 28 7.41 1 36.09 17 ILE B C 1
ATOM 1494 O O . ILE B 1 17 ? 19.844 28.75 8.094 1 36.09 17 ILE B O 1
ATOM 1498 N N . THR B 1 18 ? 19.984 27.031 6.77 1 38.25 18 THR B N 1
ATOM 1499 C CA . THR B 1 18 ? 18.688 26.422 7.059 1 38.25 18 THR B CA 1
ATOM 1500 C C . THR B 1 18 ? 18.75 25.594 8.344 1 38.25 18 THR B C 1
ATOM 1502 O O . THR B 1 18 ? 19.469 24.594 8.398 1 38.25 18 THR B O 1
ATOM 1505 N N . THR B 1 19 ? 18.953 26.188 9.438 1 36.03 19 THR B N 1
ATOM 1506 C CA . THR B 1 19 ? 18.844 25.375 10.641 1 36.03 19 THR B CA 1
ATOM 1507 C C . THR B 1 19 ? 17.391 24.969 10.891 1 36.03 19 THR B C 1
ATOM 1509 O O . THR B 1 19 ? 16.5 25.797 10.789 1 36.03 19 THR B O 1
ATOM 1512 N N . HIS B 1 20 ? 17.109 23.688 10.711 1 37.31 20 HIS B N 1
ATOM 1513 C CA . HIS B 1 20 ? 15.812 23.047 10.938 1 37.31 20 HIS B CA 1
ATOM 1514 C C . HIS B 1 20 ? 15.383 23.188 12.391 1 37.31 20 HIS B C 1
ATOM 1516 O O . HIS B 1 20 ? 16.016 22.609 13.289 1 37.31 20 HIS B O 1
ATOM 1522 N N . ILE B 1 21 ? 15.156 24.359 12.961 1 36.78 21 ILE B N 1
ATOM 1523 C CA . ILE B 1 21 ? 14.508 24.359 14.266 1 36.78 21 ILE B CA 1
ATOM 1524 C C . ILE B 1 21 ? 12.992 24.406 14.086 1 36.78 21 ILE B C 1
ATOM 1526 O O . ILE B 1 21 ? 12.461 25.344 13.477 1 36.78 21 ILE B O 1
ATOM 1530 N N . ASN B 1 22 ? 12.094 23.484 14.875 1 41.03 22 ASN B N 1
ATOM 1531 C CA . ASN B 1 22 ? 10.672 23.219 15.055 1 41.03 22 ASN B CA 1
ATOM 1532 C C . ASN B 1 22 ? 9.906 23.328 13.742 1 41.03 22 ASN B C 1
ATOM 1534 O O . ASN B 1 22 ? 8.836 23.938 13.688 1 41.03 22 ASN B O 1
ATOM 1538 N N . GLY B 1 23 ? 10.328 22.719 12.586 1 39.94 23 GLY B N 1
ATOM 1539 C CA . GLY B 1 23 ? 9.734 22.359 11.305 1 39.94 23 GLY B CA 1
ATOM 1540 C C . GLY B 1 23 ? 9.75 23.5 10.312 1 39.94 23 GLY B C 1
ATOM 1541 O O . GLY B 1 23 ? 9.5 23.297 9.117 1 39.94 23 GLY B O 1
ATOM 1542 N N . LYS B 1 24 ? 9.25 24.719 10.703 1 40.34 24 LYS B N 1
ATOM 1543 C CA . LYS B 1 24 ? 9.227 25.812 9.734 1 40.34 24 LYS B CA 1
ATOM 1544 C C . LYS B 1 24 ? 10.641 26.297 9.406 1 40.34 24 LYS B C 1
ATOM 1546 O O . LYS B 1 24 ? 11.477 26.406 10.305 1 40.34 24 LYS B O 1
ATOM 1551 N N . SER B 1 25 ? 11.125 25.875 8.219 1 38.94 25 SER B N 1
ATOM 1552 C CA . SER B 1 25 ? 12.398 26.375 7.707 1 38.94 25 SER B CA 1
ATOM 1553 C C . SER B 1 25 ? 12.453 27.891 7.754 1 38.94 25 SER B C 1
ATOM 1555 O O . SER B 1 25 ? 11.719 28.562 7.027 1 38.94 25 SER B O 1
ATOM 1557 N N . ALA B 1 26 ? 12.297 28.5 8.828 1 34.53 26 ALA B N 1
ATOM 1558 C CA . ALA B 1 26 ? 12.508 29.938 8.75 1 34.53 26 ALA B CA 1
ATOM 1559 C C . ALA B 1 26 ? 13.914 30.266 8.242 1 34.53 26 ALA B C 1
ATOM 1561 O O . ALA B 1 26 ? 14.898 29.688 8.703 1 34.53 26 ALA B O 1
ATOM 1562 N N . GLU B 1 27 ? 14.102 30.438 6.922 1 38.12 27 GLU B N 1
ATOM 1563 C CA . GLU B 1 27 ? 15.312 31.062 6.398 1 38.12 27 GLU B CA 1
ATOM 1564 C C . GLU B 1 27 ? 15.82 32.156 7.336 1 38.12 27 GLU B C 1
ATOM 1566 O O . GLU B 1 27 ? 15.141 33.156 7.547 1 38.12 27 GLU B O 1
ATOM 1571 N N . VAL B 1 28 ? 16.094 31.781 8.484 1 38.16 28 VAL B N 1
ATOM 1572 C CA . VAL B 1 28 ? 16.703 32.812 9.32 1 38.16 28 VAL B CA 1
ATOM 1573 C C . VAL B 1 28 ? 17.875 33.438 8.578 1 38.16 28 VAL B C 1
ATOM 1575 O O . VAL B 1 28 ? 18.844 32.75 8.242 1 38.16 28 VAL B O 1
ATOM 1578 N N . ARG B 1 29 ? 17.703 34.25 7.574 1 41.38 29 ARG B N 1
ATOM 1579 C CA . ARG B 1 29 ? 18.734 35.156 7.074 1 41.38 29 ARG B CA 1
ATOM 1580 C C . ARG B 1 29 ? 19.719 35.531 8.18 1 41.38 29 ARG B C 1
ATOM 1582 O O . ARG B 1 29 ? 19.359 36.219 9.133 1 41.38 29 ARG B O 1
ATOM 1589 N N . MET B 1 30 ? 20.5 34.594 8.625 1 44.03 30 MET B N 1
ATOM 1590 C CA . MET B 1 30 ? 21.547 35.156 9.469 1 44.03 30 MET B CA 1
ATOM 1591 C C . MET B 1 30 ? 22.141 36.406 8.844 1 44.03 30 MET B C 1
ATOM 1593 O O . MET B 1 30 ? 23.031 36.312 7.996 1 44.03 30 MET B O 1
ATOM 1597 N N . THR B 1 31 ? 21.406 37.281 8.32 1 54 31 THR B N 1
ATOM 1598 C CA . THR B 1 31 ? 21.797 38.531 7.719 1 54 31 THR B CA 1
ATOM 1599 C C . THR B 1 31 ? 23.047 39.094 8.391 1 54 31 THR B C 1
ATOM 1601 O O . THR B 1 31 ? 23.875 39.75 7.738 1 54 31 THR B O 1
ATOM 1604 N N . ASN B 1 32 ? 23.25 38.906 9.711 1 73.88 32 ASN B N 1
ATOM 1605 C CA . ASN B 1 32 ? 24.312 39.594 10.43 1 73.88 32 ASN B CA 1
ATOM 1606 C C . ASN B 1 32 ? 25.609 38.812 10.438 1 73.88 32 ASN B C 1
ATOM 1608 O O . ASN B 1 32 ? 25.609 37.625 10.781 1 73.88 32 ASN B O 1
ATOM 1612 N N . ARG B 1 33 ? 26.734 39.25 9.703 1 81.56 33 ARG B N 1
ATOM 1613 C CA . ARG B 1 33 ? 28.078 38.719 9.617 1 81.56 33 ARG B CA 1
ATOM 1614 C C . ARG B 1 33 ? 28.516 38.125 10.953 1 81.56 33 ARG B C 1
ATOM 1616 O O . ARG B 1 33 ? 29.062 37.031 11 1 81.56 33 ARG B O 1
ATOM 1623 N N . GLU B 1 34 ? 28.031 38.75 11.922 1 84.56 34 GLU B N 1
ATOM 1624 C CA . GLU B 1 34 ? 28.5 38.344 13.242 1 84.56 34 GLU B CA 1
ATOM 1625 C C . GLU B 1 34 ? 27.766 37.094 13.719 1 84.56 34 GLU B C 1
ATOM 1627 O O . GLU B 1 34 ? 28.375 36.219 14.359 1 84.56 34 GLU B O 1
ATOM 1632 N N . GLU B 1 35 ? 26.531 37.062 13.43 1 87.25 35 GLU B N 1
ATOM 1633 C CA . GLU B 1 35 ? 25.766 35.875 13.82 1 87.25 35 GLU B CA 1
ATOM 1634 C C . GLU B 1 35 ? 26.25 34.625 13.086 1 87.25 35 GLU B C 1
ATOM 1636 O O . GLU B 1 35 ? 26.406 33.562 13.688 1 87.25 35 GLU B O 1
ATOM 1641 N N . TRP B 1 36 ? 26.5 34.688 11.797 1 91.62 36 TRP B N 1
ATOM 1642 C CA . TRP B 1 36 ? 27.016 33.594 11.008 1 91.62 36 TRP B CA 1
ATOM 1643 C C . TRP B 1 36 ? 28.391 33.156 11.508 1 91.62 36 TRP B C 1
ATOM 1645 O O . TRP B 1 36 ? 28.656 31.953 11.648 1 91.62 36 TRP B O 1
ATOM 1655 N N . LEU B 1 37 ? 29.203 34.219 11.828 1 92.19 37 LEU B N 1
ATOM 1656 C CA . LEU B 1 37 ? 30.562 33.938 12.281 1 92.19 37 LEU B CA 1
ATOM 1657 C C . LEU B 1 37 ? 30.547 33.188 13.602 1 92.19 37 LEU B C 1
ATOM 1659 O O . LEU B 1 37 ? 31.328 32.25 13.797 1 92.19 37 LEU B O 1
ATOM 1663 N N . SER B 1 38 ? 29.703 33.625 14.445 1 91.75 38 SER B N 1
ATOM 1664 C CA . SER B 1 38 ? 29.609 32.969 15.75 1 91.75 38 SER B CA 1
ATOM 1665 C C . SER B 1 38 ? 29.219 31.5 15.602 1 91.75 38 SER B C 1
ATOM 1667 O O . SER B 1 38 ? 29.797 30.625 16.25 1 91.75 38 SER B O 1
ATOM 1669 N N . ALA B 1 39 ? 28.219 31.297 14.812 1 92.44 39 ALA B N 1
ATOM 1670 C CA . ALA B 1 39 ? 27.766 29.922 14.578 1 92.44 39 ALA B CA 1
ATOM 1671 C C . ALA B 1 39 ? 28.859 29.078 13.914 1 92.44 39 ALA B C 1
ATOM 1673 O O . ALA B 1 39 ? 29.047 27.922 14.266 1 92.44 39 ALA B O 1
ATOM 1674 N N . LYS B 1 40 ? 29.578 29.734 12.961 1 93.56 40 LYS B N 1
ATOM 1675 C CA . LYS B 1 40 ? 30.625 29.031 12.234 1 93.56 40 LYS B CA 1
ATOM 1676 C C . LYS B 1 40 ? 31.766 28.641 13.164 1 93.56 40 LYS B C 1
ATOM 1678 O O . LYS B 1 40 ? 32.312 27.547 13.07 1 93.56 40 LYS B O 1
ATOM 1683 N N . ILE B 1 41 ? 32.094 29.547 14.047 1 94.94 41 ILE B N 1
ATOM 1684 C CA . ILE B 1 41 ? 33.156 29.281 15.008 1 94.94 41 ILE B CA 1
ATOM 1685 C C . ILE B 1 41 ? 32.781 28.094 15.883 1 94.94 41 ILE B C 1
ATOM 1687 O O . ILE B 1 41 ? 33.625 27.219 16.141 1 94.94 41 ILE B O 1
ATOM 1691 N N . ALA B 1 42 ? 31.516 28.078 16.328 1 94.06 42 ALA B N 1
ATOM 1692 C CA . ALA B 1 42 ? 31.031 26.953 17.125 1 94.06 42 ALA B CA 1
ATOM 1693 C C . ALA B 1 42 ? 31.172 25.625 16.375 1 94.06 42 ALA B C 1
ATOM 1695 O O . ALA B 1 42 ? 31.609 24.625 16.953 1 94.06 42 ALA B O 1
ATOM 1696 N N . TYR B 1 43 ? 30.844 25.609 15.172 1 93.5 43 TYR B N 1
ATOM 1697 C CA . TYR B 1 43 ? 30.938 24.422 14.328 1 93.5 43 TYR B CA 1
ATOM 1698 C C . TYR B 1 43 ? 32.406 23.969 14.188 1 93.5 43 TYR B C 1
ATOM 1700 O O . TYR B 1 43 ? 32.688 22.781 14.359 1 93.5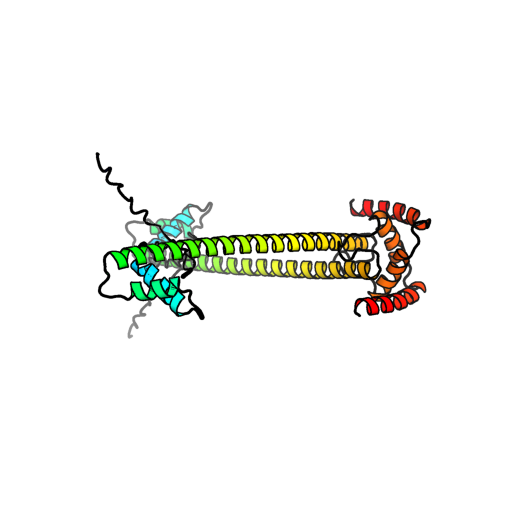 43 TYR B O 1
ATOM 1708 N N . ILE B 1 44 ? 33.312 24.984 13.875 1 95.31 44 ILE B N 1
ATOM 1709 C CA . ILE B 1 44 ? 34.719 24.672 13.641 1 95.31 44 ILE B CA 1
ATOM 1710 C C . ILE B 1 44 ? 35.344 24.094 14.914 1 95.31 44 ILE B C 1
ATOM 1712 O O . ILE B 1 44 ? 36.125 23.141 14.852 1 95.31 44 ILE B O 1
ATOM 1716 N N . ASN B 1 45 ? 34.969 24.703 16.031 1 94.44 45 ASN B N 1
ATOM 1717 C CA . ASN B 1 45 ? 35.5 24.266 17.312 1 94.44 45 ASN B CA 1
ATOM 1718 C C . ASN B 1 45 ? 35.031 22.844 17.656 1 94.44 45 ASN B C 1
ATOM 1720 O O . ASN B 1 45 ? 35.688 22.172 18.469 1 94.44 45 ASN B O 1
ATOM 1724 N N . GLY B 1 46 ? 33.969 22.328 17.156 1 93.31 46 GLY B N 1
ATOM 1725 C CA . GLY B 1 46 ? 33.469 20.984 17.406 1 93.31 46 GLY B CA 1
ATOM 1726 C C . GLY B 1 46 ? 34.094 19.938 16.516 1 93.31 46 GLY B C 1
ATOM 1727 O O . GLY B 1 46 ? 33.875 18.75 16.719 1 93.31 46 GLY B O 1
ATOM 1728 N N . LEU B 1 47 ? 34.844 20.406 15.586 1 93.38 47 LEU B N 1
ATOM 1729 C CA . LEU B 1 47 ? 35.469 19.469 14.648 1 93.38 47 LEU B CA 1
ATOM 1730 C C . LEU B 1 47 ? 36.625 18.75 15.289 1 93.38 47 LEU B C 1
ATOM 1732 O O . LEU B 1 47 ? 37.344 19.328 16.109 1 93.38 47 LEU B O 1
ATOM 1736 N N . LYS B 1 48 ? 36.75 17.594 14.961 1 94 48 LYS B N 1
ATOM 1737 C CA . LYS B 1 48 ? 37.875 16.812 15.469 1 94 48 LYS B CA 1
ATOM 1738 C C . LYS B 1 48 ? 39.219 17.328 14.914 1 94 48 LYS B C 1
ATOM 1740 O O . LYS B 1 48 ? 40.219 17.391 15.641 1 94 48 LYS B O 1
ATOM 1745 N N . SER B 1 49 ? 39.125 17.656 13.57 1 95.06 49 SER B N 1
ATOM 1746 C CA . SER B 1 49 ? 40.344 18.141 12.914 1 95.06 49 SER B CA 1
ATOM 1747 C C . SER B 1 49 ? 40.062 19.297 11.977 1 95.06 49 SER B C 1
ATOM 1749 O O . SER B 1 49 ? 39.969 19.109 10.758 1 95.06 49 SER B O 1
ATOM 1751 N N . PRO B 1 50 ? 40.094 20.484 12.555 1 95.19 50 PRO B N 1
ATOM 1752 C CA . PRO B 1 50 ? 39.875 21.656 11.695 1 95.19 50 PRO B CA 1
ATOM 1753 C C . PRO B 1 50 ? 41.031 21.953 10.766 1 95.19 50 PRO B C 1
ATOM 1755 O O . PRO B 1 50 ? 42.188 21.719 11.125 1 95.19 50 PRO B O 1
ATOM 1758 N N . SER B 1 51 ? 40.719 22.375 9.594 1 94.38 51 SER B N 1
ATOM 1759 C CA . SER B 1 51 ? 41.75 22.734 8.625 1 94.38 51 SER B CA 1
ATOM 1760 C C . SER B 1 51 ? 42.562 23.953 9.086 1 94.38 51 SER B C 1
ATOM 1762 O O . SER B 1 51 ? 42.094 24.688 9.977 1 94.38 51 SER B O 1
ATOM 1764 N N . GLU B 1 52 ? 43.688 24.203 8.477 1 95.44 52 GLU B N 1
ATOM 1765 C CA . GLU B 1 52 ? 44.5 25.375 8.789 1 95.44 52 GLU B CA 1
ATOM 1766 C C . GLU B 1 52 ? 43.719 26.672 8.547 1 95.44 52 GLU B C 1
ATOM 1768 O O . GLU B 1 52 ? 43.812 27.594 9.359 1 95.44 52 GLU B O 1
ATOM 1773 N N . GLN B 1 53 ? 43 26.688 7.445 1 95.75 53 GLN B N 1
ATOM 1774 C CA . GLN B 1 53 ? 42.219 27.859 7.129 1 95.75 53 GLN B CA 1
ATOM 1775 C C . GLN B 1 53 ? 41.125 28.094 8.172 1 95.75 53 GLN B C 1
ATOM 1777 O O . GLN B 1 53 ? 40.844 29.234 8.547 1 95.75 53 GLN B O 1
ATOM 1782 N N . GLN B 1 54 ? 40.625 27 8.641 1 96.62 54 GLN B N 1
ATOM 1783 C CA . GLN B 1 54 ? 39.562 27.094 9.648 1 96.62 54 GLN B CA 1
ATOM 1784 C C . GLN B 1 54 ? 40.125 27.594 10.977 1 96.62 54 GLN B C 1
ATOM 1786 O O . GLN B 1 54 ? 39.5 28.438 11.633 1 96.62 54 GLN B O 1
ATOM 1791 N N . ARG B 1 55 ? 41.25 27.141 11.336 1 96.56 55 ARG B N 1
ATOM 1792 C CA . ARG B 1 55 ? 41.906 27.594 12.555 1 96.56 55 ARG B CA 1
ATOM 1793 C C . ARG B 1 55 ? 42.219 29.094 12.477 1 96.56 55 ARG B C 1
ATOM 1795 O O . ARG B 1 55 ? 42.031 29.828 13.445 1 96.56 55 ARG B O 1
ATOM 1802 N N . LEU B 1 56 ? 42.688 29.438 11.297 1 96.69 56 LEU B N 1
ATOM 1803 C CA . LEU B 1 56 ? 43.031 30.844 11.086 1 96.69 56 LEU B CA 1
ATOM 1804 C C . LEU B 1 56 ? 41.781 31.719 11.18 1 96.69 56 LEU B C 1
ATOM 1806 O O . LEU B 1 56 ? 41.812 32.812 11.742 1 96.69 56 LEU B O 1
ATOM 1810 N N . LEU B 1 57 ? 40.719 31.266 10.648 1 96.75 57 LEU B N 1
ATOM 1811 C CA . LEU B 1 57 ? 39.469 31.984 10.711 1 96.75 57 LEU B CA 1
ATOM 1812 C C . LEU B 1 57 ? 39.031 32.219 12.156 1 96.75 57 LEU B C 1
ATOM 1814 O O . LEU B 1 57 ? 38.688 33.344 12.531 1 96.75 57 LEU B O 1
ATOM 1818 N N . VAL B 1 58 ? 39.125 31.203 13 1 96.38 58 VAL B N 1
ATOM 1819 C CA . VAL B 1 58 ? 38.719 31.312 14.406 1 96.38 58 VAL B CA 1
ATOM 1820 C C . VAL B 1 58 ? 39.656 32.281 15.125 1 96.38 58 VAL B C 1
ATOM 1822 O O . VAL B 1 58 ? 39.188 33.156 15.875 1 96.38 58 VAL B O 1
ATOM 1825 N N . LEU B 1 59 ? 40.938 32.188 14.859 1 96 59 LEU B N 1
ATOM 1826 C CA . LEU B 1 59 ? 41.938 33.031 15.508 1 96 59 LEU B CA 1
ATOM 1827 C C . LEU B 1 59 ? 41.688 34.5 15.172 1 96 59 LEU B C 1
ATOM 1829 O O . LEU B 1 59 ? 41.688 35.344 16.062 1 96 59 LEU B O 1
ATOM 1833 N N . LEU B 1 60 ? 41.438 34.75 13.953 1 95.69 60 LEU B N 1
ATOM 1834 C CA . LEU B 1 60 ? 41.25 36.125 13.523 1 95.69 60 LEU B CA 1
ATOM 1835 C C . LEU B 1 60 ? 39.906 36.656 14.016 1 95.69 60 LEU B C 1
ATOM 1837 O O . LEU B 1 60 ? 39.812 37.844 14.344 1 95.69 60 LEU B O 1
ATOM 1841 N N . ALA B 1 61 ? 38.969 35.812 14.062 1 94.06 61 ALA B N 1
ATOM 1842 C CA . ALA B 1 61 ? 37.625 36.219 14.5 1 94.06 61 ALA B CA 1
ATOM 1843 C C . ALA B 1 61 ? 37.625 36.625 15.977 1 94.06 61 ALA B C 1
ATOM 1845 O O . ALA B 1 61 ? 36.906 37.5 16.391 1 94.06 61 ALA B O 1
ATOM 1846 N N . GLU B 1 62 ? 38.469 36.031 16.734 1 91.62 62 GLU B N 1
ATOM 1847 C CA . GLU B 1 62 ? 38.5 36.25 18.188 1 91.62 62 GLU B CA 1
ATOM 1848 C C . GLU B 1 62 ? 39.531 37.312 18.562 1 91.62 62 GLU B C 1
ATOM 1850 O O . GLU B 1 62 ? 39.594 37.719 19.719 1 91.62 62 GLU B O 1
ATOM 1855 N N . LYS B 1 63 ? 40.125 37.781 17.516 1 91.12 63 LYS B N 1
ATOM 1856 C CA . LYS B 1 63 ? 41.156 38.812 17.781 1 91.12 63 LYS B CA 1
ATOM 1857 C C . LYS B 1 63 ? 40.5 40.156 18.109 1 91.12 63 LYS B C 1
ATOM 1859 O O . LYS B 1 63 ? 39.656 40.656 17.359 1 91.12 63 LYS B O 1
ATOM 1864 N N . LYS B 1 64 ? 40.75 40.781 19.234 1 87.12 64 LYS B N 1
ATOM 1865 C CA . LYS B 1 64 ? 40.156 42.031 19.703 1 87.12 64 LYS B CA 1
ATOM 1866 C C . LYS B 1 64 ? 40.594 43.219 18.859 1 87.12 64 LYS B C 1
ATOM 1868 O O . LYS B 1 64 ? 39.781 44.031 18.469 1 87.12 64 LYS B O 1
ATOM 1873 N N . ASN B 1 65 ? 41.938 43.375 18.5 1 89.25 65 ASN B N 1
ATOM 1874 C CA . ASN B 1 65 ? 42.438 44.5 17.719 1 89.25 65 ASN B CA 1
ATOM 1875 C C . ASN B 1 65 ? 42.906 44.031 16.344 1 89.25 65 ASN B C 1
ATOM 1877 O O . ASN B 1 65 ? 44.125 43.844 16.125 1 89.25 65 ASN B O 1
ATOM 1881 N N . ARG B 1 66 ? 41.938 44.094 15.406 1 88.31 66 ARG B N 1
ATOM 1882 C CA . ARG B 1 66 ? 42.281 43.594 14.07 1 88.31 66 ARG B CA 1
ATOM 1883 C C . ARG B 1 66 ? 42.812 44.719 13.203 1 88.31 66 ARG B C 1
ATOM 1885 O O . ARG B 1 66 ? 42.281 45.844 13.227 1 88.31 66 ARG B O 1
ATOM 1892 N N . THR B 1 67 ? 43.969 44.375 12.609 1 94.19 67 THR B N 1
ATOM 1893 C CA . THR B 1 67 ? 44.5 45.312 11.617 1 94.19 67 THR B CA 1
ATOM 1894 C C . THR B 1 67 ? 43.688 45.25 10.328 1 94.19 67 THR B C 1
ATOM 1896 O O . THR B 1 67 ? 42.812 44.375 10.18 1 94.19 67 THR B O 1
ATOM 1899 N N . THR B 1 68 ? 44.031 46.281 9.5 1 93.5 68 THR B N 1
ATOM 1900 C CA . THR B 1 68 ? 43.344 46.312 8.203 1 93.5 68 THR B CA 1
ATOM 1901 C C . THR B 1 68 ? 43.625 45.031 7.438 1 93.5 68 THR B C 1
ATOM 1903 O O . THR B 1 68 ? 42.75 44.5 6.77 1 93.5 68 THR B O 1
ATOM 1906 N N . THR B 1 69 ? 44.875 44.562 7.57 1 94.25 69 THR B N 1
ATOM 1907 C CA . THR B 1 69 ? 45.25 43.344 6.891 1 94.25 69 THR B CA 1
ATOM 1908 C C . THR B 1 69 ? 44.5 42.156 7.496 1 94.25 69 THR B C 1
ATOM 1910 O O . THR B 1 69 ? 44.062 41.25 6.773 1 94.25 69 THR B O 1
ATOM 1913 N N . ASP B 1 70 ? 44.312 42.156 8.805 1 94.88 70 ASP B N 1
ATOM 1914 C CA . ASP B 1 70 ? 43.562 41.094 9.477 1 94.88 70 ASP B CA 1
ATOM 1915 C C . ASP B 1 70 ? 42.125 41 8.969 1 94.88 70 ASP B C 1
ATOM 1917 O O . ASP B 1 70 ? 41.625 39.938 8.695 1 94.88 70 ASP B O 1
ATOM 1921 N N . GLU B 1 71 ? 41.562 42.156 8.797 1 93.44 71 GLU B N 1
ATOM 1922 C CA . GLU B 1 71 ? 40.156 42.219 8.375 1 93.44 71 GLU B CA 1
ATOM 1923 C C . GLU B 1 71 ? 39.969 41.688 6.949 1 93.44 71 GLU B C 1
ATOM 1925 O O . GLU B 1 71 ? 39 41 6.648 1 93.44 71 GLU B O 1
ATOM 1930 N N . LYS B 1 72 ? 40.906 42.094 6.164 1 94.75 72 LYS B N 1
ATOM 1931 C CA . LYS B 1 72 ? 40.844 41.625 4.785 1 94.75 72 LYS B CA 1
ATOM 1932 C C . LYS B 1 72 ? 40.969 40.094 4.723 1 94.75 72 LYS B C 1
ATOM 1934 O O . LYS B 1 72 ? 40.25 39.438 3.992 1 94.75 72 LYS B O 1
ATOM 1939 N N . THR B 1 73 ? 41.906 39.594 5.535 1 95.94 73 THR B N 1
ATOM 1940 C CA . THR B 1 73 ? 42.125 38.156 5.566 1 95.94 73 THR B CA 1
ATOM 1941 C C . THR B 1 73 ? 40.906 37.438 6.129 1 95.94 73 THR B C 1
ATOM 1943 O O . THR B 1 73 ? 40.469 36.406 5.594 1 95.94 73 THR B O 1
ATOM 1946 N N . LEU B 1 74 ? 40.344 37.969 7.125 1 95.19 74 LEU B N 1
ATOM 1947 C CA . LEU B 1 74 ? 39.156 37.375 7.742 1 95.19 74 LEU B CA 1
ATOM 1948 C C . LEU B 1 74 ? 38 37.312 6.758 1 95.19 74 LEU B C 1
ATOM 1950 O O . LEU B 1 74 ? 37.312 36.312 6.648 1 95.19 74 LEU B O 1
ATOM 1954 N N . SER B 1 75 ? 37.844 38.406 6.09 1 94.12 75 SER B N 1
ATOM 1955 C CA . SER B 1 75 ? 36.75 38.5 5.105 1 94.12 75 SER B CA 1
ATOM 1956 C C . SER B 1 75 ? 36.938 37.438 4.008 1 94.12 75 SER B C 1
ATOM 1958 O O . SER B 1 75 ? 35.969 36.844 3.564 1 94.12 75 SER B O 1
ATOM 1960 N N . ALA B 1 76 ? 38.188 37.312 3.672 1 95.56 76 ALA B N 1
ATOM 1961 C CA . ALA B 1 76 ? 38.5 36.344 2.645 1 95.56 76 ALA B CA 1
ATOM 1962 C C . ALA B 1 76 ? 38.219 34.906 3.148 1 95.56 76 ALA B C 1
ATOM 1964 O O . ALA B 1 76 ? 37.688 34.094 2.414 1 95.56 76 ALA B O 1
ATOM 1965 N N . LEU B 1 77 ? 38.562 34.656 4.336 1 96.19 77 LEU B N 1
ATOM 1966 C CA . LEU B 1 77 ? 38.344 33.344 4.938 1 96.19 77 LEU B CA 1
ATOM 1967 C C . LEU B 1 77 ? 36.875 33.031 5.09 1 96.19 77 LEU B C 1
ATOM 1969 O O . LEU B 1 77 ? 36.406 31.922 4.859 1 96.19 77 LEU B O 1
ATOM 1973 N N . ILE B 1 78 ? 36.094 34.062 5.414 1 94.88 78 ILE B N 1
ATOM 1974 C CA . ILE B 1 78 ? 34.656 33.938 5.551 1 94.88 78 ILE B CA 1
ATOM 1975 C C . ILE B 1 78 ? 34.031 33.562 4.199 1 94.88 78 ILE B C 1
ATOM 1977 O O . ILE B 1 78 ? 33.219 32.656 4.102 1 94.88 78 ILE B O 1
ATOM 1981 N N . ARG B 1 79 ? 34.5 34.312 3.254 1 94.69 79 ARG B N 1
ATOM 1982 C CA . ARG B 1 79 ? 34 34.031 1.908 1 94.69 79 ARG B CA 1
ATOM 1983 C C . ARG B 1 79 ? 34.344 32.594 1.484 1 94.69 79 ARG B C 1
ATOM 1985 O O . ARG B 1 79 ? 33.5 31.906 0.91 1 94.69 79 ARG B O 1
ATOM 1992 N N . ALA B 1 80 ? 35.531 32.188 1.778 1 95.75 80 ALA B N 1
ATOM 1993 C CA . ALA B 1 80 ? 35.969 30.828 1.438 1 95.75 80 ALA B CA 1
ATOM 1994 C C . ALA B 1 80 ? 35.125 29.781 2.164 1 95.75 80 ALA B C 1
ATOM 1996 O O . ALA B 1 80 ? 34.688 28.797 1.565 1 95.75 80 ALA B O 1
ATOM 1997 N N . GLU B 1 81 ? 34.812 30 3.477 1 94.69 81 GLU B N 1
ATOM 1998 C CA . GLU B 1 81 ? 34.031 29.062 4.281 1 94.69 81 GLU B CA 1
ATOM 1999 C C . GLU B 1 81 ? 32.594 29 3.805 1 94.69 81 GLU B C 1
ATOM 2001 O O . GLU B 1 81 ? 32 27.906 3.732 1 94.69 81 GLU B O 1
ATOM 2006 N N . LYS B 1 82 ? 32.125 30.141 3.396 1 93.19 82 LYS B N 1
ATOM 2007 C CA . LYS B 1 82 ? 30.766 30.188 2.891 1 93.19 82 LYS B CA 1
ATOM 2008 C C . LYS B 1 82 ? 30.641 29.453 1.557 1 93.19 82 LYS B C 1
ATOM 2010 O O . LYS B 1 82 ? 29.672 28.734 1.32 1 93.19 82 LYS B O 1
ATOM 2015 N N . THR B 1 83 ? 31.641 29.656 0.727 1 95.06 83 THR B N 1
ATOM 2016 C CA . THR B 1 83 ? 31.641 28.984 -0.569 1 95.06 83 THR B CA 1
ATOM 2017 C C . THR B 1 83 ? 31.781 27.469 -0.398 1 95.06 83 THR B C 1
ATOM 2019 O O . THR B 1 83 ? 31.094 26.703 -1.078 1 95.06 83 THR B O 1
ATOM 2022 N N . ALA B 1 84 ? 32.625 27.109 0.562 1 94.31 84 ALA B N 1
ATOM 2023 C CA . ALA B 1 84 ? 32.812 25.688 0.844 1 94.31 84 ALA B CA 1
ATO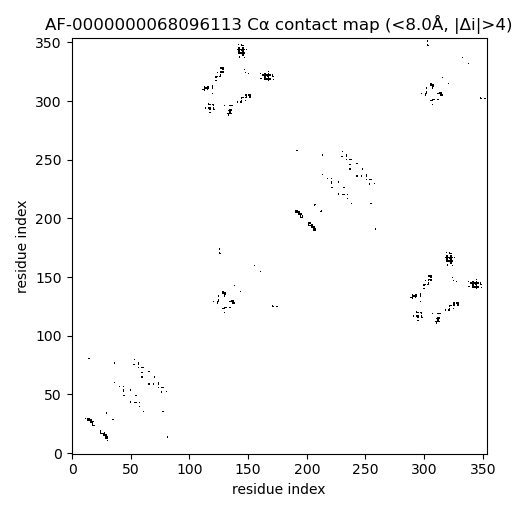M 2024 C C . ALA B 1 84 ? 31.516 25.078 1.389 1 94.31 84 ALA B C 1
ATOM 2026 O O . ALA B 1 84 ? 31.141 23.953 1.027 1 94.31 84 ALA B O 1
ATOM 2027 N N . GLU B 1 85 ? 30.797 25.75 2.244 1 92.69 85 GLU B N 1
ATOM 2028 C CA . GLU B 1 85 ? 29.531 25.297 2.812 1 92.69 85 GLU B CA 1
ATOM 2029 C C . GLU B 1 85 ? 28.469 25.141 1.731 1 92.69 85 GLU B C 1
ATOM 2031 O O . GLU B 1 85 ? 27.719 24.156 1.723 1 92.69 85 GLU B O 1
ATOM 2036 N N . LYS B 1 86 ? 28.469 26.141 0.902 1 94.12 86 LYS B N 1
ATOM 2037 C CA . LYS B 1 86 ? 27.5 26.094 -0.195 1 94.12 86 LYS B CA 1
ATOM 2038 C C . LYS B 1 86 ? 27.781 24.906 -1.119 1 94.12 86 LYS B C 1
ATOM 2040 O O . LYS B 1 86 ? 26.859 24.203 -1.539 1 94.12 86 LYS B O 1
ATOM 2045 N N . ALA B 1 87 ? 29.062 24.75 -1.404 1 96 87 ALA B N 1
ATOM 2046 C CA . ALA B 1 87 ? 29.453 23.641 -2.256 1 96 87 ALA B CA 1
ATOM 2047 C C . ALA B 1 87 ? 29.109 22.297 -1.6 1 96 87 ALA B C 1
ATOM 2049 O O . ALA B 1 87 ? 28.609 21.375 -2.26 1 96 87 ALA B O 1
ATOM 2050 N N . ALA B 1 88 ? 29.312 22.156 -0.293 1 94.31 88 ALA B N 1
ATOM 2051 C CA . ALA B 1 88 ? 29.016 20.938 0.447 1 94.31 88 ALA B CA 1
ATOM 2052 C C . ALA B 1 88 ? 27.516 20.672 0.472 1 94.31 88 ALA B C 1
ATOM 2054 O O . ALA B 1 88 ? 27.078 19.516 0.326 1 94.31 88 ALA B O 1
ATOM 2055 N N . ALA B 1 89 ? 26.781 21.766 0.673 1 94.62 89 ALA B N 1
ATOM 2056 C CA . ALA B 1 89 ? 25.328 21.625 0.69 1 94.62 89 ALA B CA 1
ATOM 2057 C C . ALA B 1 89 ? 24.797 21.188 -0.672 1 94.62 89 ALA B C 1
ATOM 2059 O O . ALA B 1 89 ? 23.906 20.344 -0.753 1 94.62 89 ALA B O 1
ATOM 2060 N N . ALA B 1 90 ? 25.359 21.781 -1.681 1 95.62 90 ALA B N 1
ATOM 2061 C CA . ALA B 1 90 ? 24.953 21.406 -3.033 1 95.62 90 ALA B CA 1
ATOM 2062 C C . ALA B 1 90 ? 25.266 19.938 -3.322 1 95.62 90 ALA B C 1
ATOM 2064 O O . ALA B 1 90 ? 24.453 19.234 -3.906 1 95.62 90 ALA B O 1
ATOM 2065 N N . LYS B 1 91 ? 26.438 19.484 -2.863 1 96.31 91 LYS B N 1
ATOM 2066 C CA . LYS B 1 91 ? 26.812 18.094 -3.039 1 96.31 91 LYS B CA 1
ATOM 2067 C C . LYS B 1 91 ? 25.875 17.156 -2.262 1 96.31 91 LYS B C 1
ATOM 2069 O O . LYS B 1 91 ? 25.469 16.125 -2.771 1 96.31 91 LYS B O 1
ATOM 2074 N N . ALA B 1 92 ? 25.562 17.578 -1.121 1 96.44 92 ALA B N 1
ATOM 2075 C CA . ALA B 1 92 ? 24.656 16.781 -0.29 1 96.44 92 ALA B CA 1
ATOM 2076 C C . ALA B 1 92 ? 23.281 16.672 -0.939 1 96.44 92 ALA B C 1
ATOM 2078 O O . ALA B 1 92 ? 22.656 15.602 -0.898 1 96.44 92 ALA B O 1
ATOM 2079 N N . ARG B 1 93 ? 22.859 17.766 -1.454 1 95.31 93 ARG B N 1
ATOM 2080 C CA . ARG B 1 93 ? 21.562 17.781 -2.137 1 95.31 93 ARG B CA 1
ATOM 2081 C C . ARG B 1 93 ? 21.578 16.828 -3.332 1 95.31 93 ARG B C 1
ATOM 2083 O O . ARG B 1 93 ? 20.609 16.078 -3.545 1 95.31 93 ARG B O 1
ATOM 2090 N N . VAL B 1 94 ? 22.656 16.828 -4.012 1 96.5 94 VAL B N 1
ATOM 2091 C CA . VAL B 1 94 ? 22.766 15.977 -5.188 1 96.5 94 VAL B CA 1
ATOM 2092 C C . VAL B 1 94 ? 22.781 14.508 -4.754 1 96.5 94 VAL B C 1
ATOM 2094 O O . VAL B 1 94 ? 22.109 13.672 -5.359 1 96.5 94 VAL B O 1
ATOM 2097 N N . THR B 1 95 ? 23.5 14.266 -3.715 1 97.44 95 THR B N 1
ATOM 2098 C CA . THR B 1 95 ? 23.562 12.906 -3.193 1 97.44 95 THR B CA 1
ATOM 2099 C C . THR B 1 95 ? 22.188 12.438 -2.729 1 97.44 95 THR B C 1
ATOM 2101 O O . THR B 1 95 ? 21.797 11.297 -2.984 1 97.44 95 THR B O 1
ATOM 2104 N N . ALA B 1 96 ? 21.5 13.312 -2.117 1 97 96 ALA B N 1
ATOM 2105 C CA . ALA B 1 96 ? 20.172 12.992 -1.635 1 97 96 ALA B CA 1
ATOM 2106 C C . ALA B 1 96 ? 19.219 12.695 -2.795 1 97 96 ALA B C 1
ATOM 2108 O O . ALA B 1 96 ? 18.391 11.781 -2.719 1 97 96 ALA B O 1
ATOM 2109 N N . ILE B 1 97 ? 19.359 13.484 -3.799 1 95.88 97 ILE B N 1
ATOM 2110 C CA . ILE B 1 97 ? 18.516 13.32 -4.973 1 95.88 97 ILE B CA 1
ATOM 2111 C C . ILE B 1 97 ? 18.797 11.961 -5.617 1 95.88 97 ILE B C 1
ATOM 2113 O O . ILE B 1 97 ? 17.859 11.242 -5.98 1 95.88 97 ILE B O 1
ATOM 2117 N N . ILE B 1 98 ? 19.984 11.555 -5.691 1 97.38 98 ILE B N 1
ATOM 2118 C CA . ILE B 1 98 ? 20.391 10.289 -6.301 1 97.38 98 ILE B CA 1
ATOM 2119 C C . ILE B 1 98 ? 19.875 9.125 -5.457 1 97.38 98 ILE B C 1
ATOM 2121 O O . ILE B 1 98 ? 19.344 8.148 -5.996 1 97.38 98 ILE B O 1
ATOM 2125 N N . ALA B 1 99 ? 20.016 9.289 -4.211 1 97.5 99 ALA B N 1
ATOM 2126 C CA . ALA B 1 99 ? 19.531 8.25 -3.303 1 97.5 99 ALA B CA 1
ATOM 2127 C C . ALA B 1 99 ? 18.016 8.094 -3.408 1 97.5 99 ALA B C 1
ATOM 2129 O O . ALA B 1 99 ? 17.5 6.973 -3.41 1 97.5 99 ALA B O 1
ATOM 2130 N N . ALA B 1 100 ? 17.375 9.195 -3.5 1 95.88 100 ALA B N 1
ATOM 2131 C CA . ALA B 1 100 ? 15.914 9.18 -3.633 1 95.88 100 ALA B CA 1
ATOM 2132 C C . ALA B 1 100 ? 15.492 8.516 -4.938 1 95.88 100 ALA B C 1
ATOM 2134 O O . ALA B 1 100 ? 14.531 7.742 -4.965 1 95.88 100 ALA B O 1
ATOM 2135 N N . GLU B 1 101 ? 16.188 8.82 -5.953 1 95.75 101 GLU B N 1
ATOM 2136 C CA . GLU B 1 101 ? 15.898 8.227 -7.258 1 95.75 101 GLU B CA 1
ATOM 2137 C C . GLU B 1 101 ? 16.109 6.719 -7.234 1 95.75 101 GLU B C 1
ATOM 2139 O O . GLU B 1 101 ? 15.305 5.965 -7.785 1 95.75 101 GLU B O 1
ATOM 2144 N N . ARG B 1 102 ? 17.125 6.289 -6.645 1 97.38 102 ARG B N 1
ATOM 2145 C CA . AR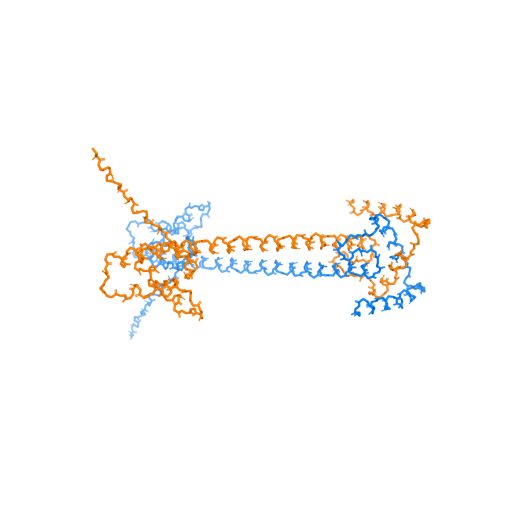G B 1 102 ? 17.406 4.863 -6.516 1 97.38 102 ARG B CA 1
ATOM 2146 C C . ARG B 1 102 ? 16.312 4.156 -5.715 1 97.38 102 ARG B C 1
ATOM 2148 O O . ARG B 1 102 ? 15.867 3.07 -6.086 1 97.38 102 ARG B O 1
ATOM 2155 N N . LYS B 1 103 ? 16.016 4.793 -4.719 1 97.94 103 LYS B N 1
ATOM 2156 C CA . LYS B 1 103 ? 14.953 4.23 -3.887 1 97.94 103 LYS B CA 1
ATOM 2157 C C . LYS B 1 103 ? 13.633 4.152 -4.652 1 97.94 103 LYS B C 1
ATOM 2159 O O . LYS B 1 103 ? 12.914 3.158 -4.555 1 97.94 103 LYS B O 1
ATOM 2164 N N . ALA B 1 104 ? 13.32 5.129 -5.348 1 97.19 104 ALA B N 1
ATOM 2165 C CA . ALA B 1 104 ? 12.109 5.16 -6.156 1 97.19 104 ALA B CA 1
ATOM 2166 C C . ALA B 1 104 ? 12.125 4.059 -7.211 1 97.19 104 ALA B C 1
ATOM 2168 O O . ALA B 1 104 ? 11.109 3.395 -7.441 1 97.19 104 ALA B O 1
ATOM 2169 N N . ALA B 1 105 ? 13.195 3.848 -7.785 1 97.06 105 ALA B N 1
ATOM 2170 C CA . ALA B 1 105 ? 13.344 2.812 -8.805 1 97.06 105 ALA B CA 1
ATOM 2171 C C . ALA B 1 105 ? 13.172 1.421 -8.211 1 97.06 105 ALA B C 1
ATOM 2173 O O . ALA B 1 105 ? 12.492 0.57 -8.789 1 97.06 105 ALA B O 1
ATOM 2174 N N . ALA B 1 106 ? 13.766 1.223 -7.105 1 96.69 106 ALA B N 1
ATOM 2175 C CA . ALA B 1 106 ? 13.633 -0.057 -6.414 1 96.69 106 ALA B CA 1
ATOM 2176 C C . ALA B 1 106 ? 12.18 -0.328 -6.031 1 96.69 106 ALA B C 1
ATOM 2178 O O . ALA B 1 106 ? 11.695 -1.453 -6.172 1 96.69 106 ALA B O 1
ATOM 2179 N N . ARG B 1 107 ? 11.617 0.677 -5.602 1 96.94 107 ARG B N 1
ATOM 2180 C CA . ARG B 1 107 ? 10.203 0.551 -5.246 1 96.94 107 ARG B CA 1
ATOM 2181 C C . ARG B 1 107 ? 9.359 0.217 -6.469 1 96.94 107 ARG B C 1
ATOM 2183 O O . ARG B 1 107 ? 8.445 -0.605 -6.391 1 96.94 107 ARG B O 1
ATOM 2190 N N . ALA B 1 108 ? 9.555 0.891 -7.488 1 96.75 108 ALA B N 1
ATOM 2191 C CA . ALA B 1 108 ? 8.828 0.638 -8.727 1 96.75 108 ALA B CA 1
ATOM 2192 C C . ALA B 1 108 ? 9.008 -0.805 -9.188 1 96.75 108 ALA B C 1
ATOM 2194 O O . ALA B 1 108 ? 8.055 -1.445 -9.641 1 96.75 108 ALA B O 1
ATOM 2195 N N . GLU B 1 109 ? 10.188 -1.293 -9.078 1 95.75 109 GLU B N 1
ATOM 2196 C CA . GLU B 1 109 ? 10.484 -2.672 -9.445 1 95.75 109 GLU B CA 1
ATOM 2197 C C . GLU B 1 109 ? 9.727 -3.66 -8.57 1 95.75 109 GLU B C 1
ATOM 2199 O O . GLU B 1 109 ? 9.164 -4.641 -9.062 1 95.75 109 GLU B O 1
ATOM 2204 N N . ARG B 1 110 ? 9.805 -3.441 -7.344 1 95.25 110 ARG B N 1
ATOM 2205 C CA . ARG B 1 110 ? 9.078 -4.305 -6.418 1 95.25 110 ARG B CA 1
ATOM 2206 C C . ARG B 1 110 ? 7.586 -4.293 -6.711 1 95.25 110 ARG B C 1
ATOM 2208 O O . ARG B 1 110 ? 6.934 -5.34 -6.699 1 95.25 110 ARG B O 1
ATOM 2215 N N . LYS B 1 111 ? 7.109 -3.1 -6.949 1 95.12 111 LYS B N 1
ATOM 2216 C CA . LYS B 1 111 ? 5.688 -2.973 -7.262 1 95.12 111 LYS B CA 1
ATOM 2217 C C . LYS B 1 111 ? 5.332 -3.752 -8.523 1 95.12 111 LYS B C 1
ATOM 2219 O O . LYS B 1 111 ? 4.277 -4.391 -8.586 1 95.12 111 LYS B O 1
ATOM 2224 N N . ALA B 1 112 ? 6.125 -3.586 -9.484 1 96.62 112 ALA B N 1
ATOM 2225 C CA . ALA B 1 112 ? 5.91 -4.312 -10.727 1 96.62 112 ALA B CA 1
ATOM 2226 C C . ALA B 1 112 ? 5.906 -5.82 -10.492 1 96.62 112 ALA B C 1
ATOM 2228 O O . ALA B 1 112 ? 5.035 -6.535 -11 1 96.62 112 ALA B O 1
ATOM 2229 N N . ARG B 1 113 ? 6.883 -6.312 -9.758 1 96.38 113 ARG B N 1
ATOM 2230 C CA . ARG B 1 113 ? 6.953 -7.73 -9.414 1 96.38 113 ARG B CA 1
ATOM 2231 C C . ARG B 1 113 ? 5.703 -8.164 -8.656 1 96.38 113 ARG B C 1
ATOM 2233 O O . ARG B 1 113 ? 5.109 -9.203 -8.969 1 96.38 113 ARG B O 1
ATOM 2240 N N . ASP B 1 114 ? 5.363 -7.402 -7.668 1 95 114 ASP B N 1
ATOM 2241 C CA . ASP B 1 114 ? 4.191 -7.719 -6.855 1 95 114 ASP B CA 1
ATOM 2242 C C . ASP B 1 114 ? 2.93 -7.766 -7.711 1 95 114 ASP B C 1
ATOM 2244 O O . ASP B 1 114 ? 2.051 -8.602 -7.484 1 95 114 ASP B O 1
ATOM 2248 N N . HIS B 1 115 ? 2.826 -6.879 -8.648 1 96.69 115 HIS B N 1
ATOM 2249 C CA . HIS B 1 115 ? 1.692 -6.867 -9.57 1 96.69 115 HIS B CA 1
ATOM 2250 C C . HIS B 1 115 ? 1.633 -8.148 -10.383 1 96.69 115 HIS B C 1
ATOM 2252 O O . HIS B 1 115 ? 0.564 -8.75 -10.539 1 96.69 115 HIS B O 1
ATOM 2258 N N . GLU B 1 116 ? 2.746 -8.586 -10.812 1 96.69 116 GLU B N 1
ATOM 2259 C CA . GLU B 1 116 ? 2.811 -9.82 -11.586 1 96.69 116 GLU B CA 1
ATOM 2260 C C . GLU B 1 116 ? 2.482 -11.031 -10.719 1 96.69 116 GLU B C 1
ATOM 2262 O O . GLU B 1 116 ? 1.791 -11.953 -11.156 1 96.69 116 GLU B O 1
ATOM 2267 N N . LEU B 1 117 ? 2.943 -10.984 -9.516 1 96.19 117 LEU B N 1
ATOM 2268 C CA . LEU B 1 117 ? 2.629 -12.055 -8.578 1 96.19 117 LEU B CA 1
ATOM 2269 C C . LEU B 1 117 ? 1.127 -12.125 -8.312 1 96.19 117 LEU B C 1
ATOM 2271 O O . LEU B 1 117 ? 0.552 -13.211 -8.273 1 96.19 117 LEU B O 1
ATOM 2275 N N . TYR B 1 118 ? 0.556 -11 -8.234 1 96.88 118 TYR B N 1
ATOM 2276 C CA . TYR B 1 118 ? -0.887 -10.93 -8.039 1 96.88 118 TYR B CA 1
ATOM 2277 C C . TYR B 1 118 ? -1.63 -11.508 -9.234 1 96.88 118 TYR B C 1
ATOM 2279 O O . TYR B 1 118 ? -2.594 -12.266 -9.07 1 96.88 118 TYR B O 1
ATOM 2287 N N . LYS B 1 119 ? -1.137 -11.258 -10.383 1 95.75 119 LYS B N 1
ATOM 2288 C CA . LYS B 1 119 ? -1.739 -11.797 -11.602 1 95.75 119 LYS B CA 1
ATOM 2289 C C . LYS B 1 119 ? -1.593 -13.312 -11.664 1 95.75 119 LYS B C 1
ATOM 2291 O O . LYS B 1 119 ? -2.525 -14.016 -12.062 1 95.75 119 LYS B O 1
ATOM 2296 N N . ALA B 1 120 ? -0.404 -13.742 -11.281 1 97.06 120 ALA B N 1
ATOM 2297 C CA . ALA B 1 120 ? -0.146 -15.18 -11.281 1 97.06 120 ALA B CA 1
ATOM 2298 C C . ALA B 1 120 ? -1.116 -15.914 -10.359 1 97.06 120 ALA B C 1
ATOM 2300 O O . ALA B 1 120 ? -1.686 -16.938 -10.734 1 97.06 120 ALA B O 1
ATOM 2301 N N . ALA B 1 121 ? -1.3 -15.344 -9.188 1 97.31 121 ALA B N 1
ATOM 2302 C CA . ALA B 1 121 ? -2.271 -15.914 -8.258 1 97.31 121 ALA B CA 1
ATOM 2303 C C . ALA B 1 121 ? -3.68 -15.875 -8.852 1 97.31 121 ALA B C 1
ATOM 2305 O O . ALA B 1 121 ? -4.477 -16.797 -8.625 1 97.31 121 ALA B O 1
ATOM 2306 N N . GLY B 1 122 ? -3.961 -14.859 -9.594 1 96.5 122 GLY B N 1
ATOM 2307 C CA . GLY B 1 122 ? -5.246 -14.758 -10.266 1 96.5 122 GLY B CA 1
ATOM 2308 C C . GLY B 1 122 ? -5.512 -15.891 -11.234 1 96.5 122 GLY B C 1
ATOM 2309 O O . GLY B 1 122 ? -6.648 -16.359 -11.359 1 96.5 122 GLY B O 1
ATOM 2310 N N . LEU B 1 123 ? -4.543 -16.344 -11.906 1 97.44 123 LEU B N 1
ATOM 2311 C CA . LEU B 1 123 ? -4.691 -17.469 -12.82 1 97.44 123 LEU B CA 1
ATOM 2312 C C . LEU B 1 123 ? -5.086 -18.734 -12.055 1 97.44 123 LEU B C 1
ATOM 2314 O O . LEU B 1 123 ? -5.871 -19.547 -12.555 1 97.44 123 LEU B O 1
ATOM 2318 N N . MET B 1 124 ? -4.59 -18.859 -10.828 1 97.69 124 MET B N 1
ATOM 2319 C CA . MET B 1 124 ? -4.957 -20 -9.984 1 97.69 124 MET B CA 1
ATOM 2320 C C . MET B 1 124 ? -6.426 -19.922 -9.586 1 97.69 124 MET B C 1
ATOM 2322 O O . MET B 1 124 ? -7.082 -20.953 -9.422 1 97.69 124 MET B O 1
ATOM 2326 N N . ILE B 1 125 ? -6.883 -18.719 -9.438 1 97.12 125 ILE B N 1
ATOM 2327 C CA . ILE B 1 125 ? -8.297 -18.516 -9.125 1 97.12 125 ILE B CA 1
ATOM 2328 C C . ILE B 1 125 ? -9.156 -18.953 -10.305 1 97.12 125 ILE B C 1
ATOM 2330 O O . ILE B 1 125 ? -10.102 -19.734 -10.141 1 97.12 125 ILE B O 1
ATOM 2334 N N . VAL B 1 126 ? -8.844 -18.516 -11.445 1 97.12 126 VAL B N 1
ATOM 2335 C CA . VAL B 1 126 ? -9.578 -18.844 -12.656 1 97.12 126 VAL B CA 1
ATOM 2336 C C . VAL B 1 126 ? -9.594 -20.359 -12.844 1 97.12 126 VAL B C 1
ATOM 2338 O O . VAL B 1 126 ? -10.609 -20.938 -13.25 1 97.12 126 VAL B O 1
ATOM 2341 N N . ALA B 1 127 ? -8.492 -21.016 -12.523 1 97.44 127 ALA B N 1
ATOM 2342 C CA . ALA B 1 127 ? -8.336 -22.453 -12.711 1 97.44 127 ALA B CA 1
ATOM 2343 C C . ALA B 1 127 ? -9.078 -23.234 -11.625 1 97.44 127 ALA B C 1
ATOM 2345 O O . ALA B 1 127 ? -9.258 -24.453 -11.727 1 97.44 127 ALA B O 1
ATOM 2346 N N . GLY B 1 128 ? -9.438 -22.547 -10.516 1 96.31 128 GLY B N 1
ATOM 2347 C CA . GLY B 1 128 ? -10.211 -23.188 -9.461 1 96.31 128 GLY B CA 1
ATOM 2348 C C . GLY B 1 128 ? -9.352 -23.766 -8.352 1 96.31 128 GLY B C 1
ATOM 2349 O O . GLY B 1 128 ? -9.812 -24.594 -7.57 1 96.31 128 GLY B O 1
ATOM 2350 N N . LEU B 1 129 ? -8.141 -23.297 -8.25 1 97.44 129 LEU B N 1
ATOM 2351 C CA . LEU B 1 129 ? -7.223 -23.828 -7.242 1 97.44 129 LEU B CA 1
ATOM 2352 C C . LEU B 1 129 ? -7.207 -22.938 -6.004 1 97.44 129 LEU B C 1
ATOM 2354 O O . LEU B 1 129 ? -6.832 -23.391 -4.918 1 97.44 129 LEU B O 1
ATOM 2358 N N . VAL B 1 130 ? -7.531 -21.703 -6.16 1 97.06 130 VAL B N 1
ATOM 2359 C CA . VAL B 1 130 ? -7.531 -20.703 -5.098 1 97.06 130 VAL B CA 1
ATOM 2360 C C . VAL B 1 130 ? -8.93 -20.125 -4.941 1 97.06 130 VAL B C 1
ATOM 2362 O O . VAL B 1 130 ? -9.617 -19.859 -5.934 1 97.06 130 VAL B O 1
ATOM 2365 N N . ASP B 1 131 ? -9.352 -19.984 -3.695 1 96.88 131 ASP B N 1
ATOM 2366 C CA . ASP B 1 131 ? -10.641 -19.375 -3.414 1 96.88 131 ASP B CA 1
ATOM 2367 C C . ASP B 1 131 ? -10.625 -17.875 -3.754 1 96.88 131 ASP B C 1
ATOM 2369 O O . ASP B 1 131 ? -9.766 -17.141 -3.277 1 96.88 131 ASP B O 1
ATOM 2373 N N . SER B 1 132 ? -11.555 -17.484 -4.531 1 94.12 132 SER B N 1
ATOM 2374 C CA . SER B 1 132 ? -11.57 -16.109 -5.016 1 94.12 132 SER B CA 1
ATOM 2375 C C . SER B 1 132 ? -11.828 -15.125 -3.875 1 94.12 132 SER B C 1
ATOM 2377 O O . SER B 1 132 ? -11.328 -14 -3.891 1 94.12 132 SER B O 1
ATOM 2379 N N . LYS B 1 133 ? -12.555 -15.484 -2.896 1 94.12 133 LYS B N 1
ATOM 2380 C CA . LYS B 1 133 ? -12.961 -14.594 -1.814 1 94.12 133 LYS B CA 1
ATOM 2381 C C . LYS B 1 133 ? -11.859 -14.469 -0.765 1 94.12 133 LYS B C 1
ATOM 2383 O O . LYS B 1 133 ? -11.562 -13.359 -0.298 1 94.12 133 LYS B O 1
ATOM 2388 N N . THR B 1 134 ? -11.211 -15.531 -0.483 1 94.75 134 THR B N 1
ATOM 2389 C CA . THR B 1 134 ? -10.266 -15.523 0.63 1 94.75 134 THR B CA 1
ATOM 2390 C C . THR B 1 134 ? -8.828 -15.484 0.122 1 94.75 134 THR B C 1
ATOM 2392 O O . THR B 1 134 ? -7.914 -15.117 0.863 1 94.75 134 THR B O 1
ATOM 2395 N N . GLY B 1 135 ? -8.633 -15.914 -1.084 1 95.62 135 GLY B N 1
ATOM 2396 C CA . GLY B 1 135 ? -7.281 -16 -1.616 1 95.62 135 GLY B CA 1
ATOM 2397 C C . GLY B 1 135 ? -6.539 -17.25 -1.149 1 95.62 135 GLY B C 1
ATOM 2398 O O . GLY B 1 135 ? -5.367 -17.438 -1.479 1 95.62 135 GLY B O 1
ATOM 2399 N N . LYS B 1 136 ? -7.184 -18.125 -0.423 1 96.06 136 LYS B N 1
ATOM 2400 C CA . LYS B 1 136 ? -6.539 -19.312 0.111 1 96.06 136 LYS B CA 1
ATOM 2401 C C . LYS B 1 136 ? -6.621 -20.469 -0.88 1 96.06 136 LYS B C 1
ATOM 2403 O O . LYS B 1 136 ? -7.656 -20.672 -1.521 1 96.06 136 LYS B O 1
ATOM 2408 N N . PRO B 1 137 ? -5.488 -21.188 -0.997 1 96.38 137 PRO B N 1
ATOM 2409 C CA . PRO B 1 137 ? -5.555 -22.391 -1.823 1 96.38 137 PRO B CA 1
ATOM 2410 C C . PRO B 1 137 ? -6.531 -23.422 -1.273 1 96.38 137 PRO B C 1
ATOM 2412 O O . PRO B 1 137 ? -6.723 -23.516 -0.058 1 96.38 137 PRO B O 1
ATOM 2415 N N . LYS B 1 138 ? -7.141 -24.172 -2.176 1 95.19 138 LYS B N 1
ATOM 2416 C CA . LYS B 1 138 ? -8.109 -25.203 -1.795 1 95.19 138 LYS B CA 1
ATOM 2417 C C . LYS B 1 138 ? -7.414 -26.484 -1.361 1 95.19 138 LYS B C 1
ATOM 2419 O O . LYS B 1 138 ? -8.055 -27.406 -0.857 1 95.19 138 LYS B O 1
ATOM 2424 N N . PHE B 1 139 ? -6.082 -26.5 -1.53 1 94.56 139 PHE B N 1
ATOM 2425 C CA . PHE B 1 139 ? -5.266 -27.672 -1.211 1 94.56 139 PHE B CA 1
ATOM 2426 C C . PHE B 1 139 ? -4.062 -27.266 -0.36 1 94.56 139 PHE B C 1
ATOM 2428 O O . PHE B 1 139 ? -3.785 -26.078 -0.186 1 94.56 139 PHE B O 1
ATOM 2435 N N . SER B 1 140 ? -3.449 -28.312 0.184 1 96 140 SER B N 1
ATOM 2436 C CA . SER B 1 140 ? -2.262 -28 0.973 1 96 140 SER B CA 1
ATOM 2437 C C . SER B 1 140 ? -1.136 -27.469 0.093 1 96 140 SER B C 1
ATOM 2439 O O . SER B 1 140 ? -1.094 -27.75 -1.107 1 96 140 SER B O 1
ATOM 2441 N N . ALA B 1 141 ? -0.276 -26.75 0.708 1 96.81 141 ALA B N 1
ATOM 2442 C CA . ALA B 1 141 ? 0.863 -26.188 -0.011 1 96.81 141 ALA B CA 1
ATOM 2443 C C . ALA B 1 141 ? 1.696 -27.281 -0.667 1 96.81 141 ALA B C 1
ATOM 2445 O O . ALA B 1 141 ? 2.119 -27.141 -1.817 1 96.81 141 ALA B O 1
ATOM 2446 N N . ALA B 1 142 ? 1.89 -28.344 0.051 1 97.56 142 ALA B N 1
ATOM 2447 C CA . ALA B 1 142 ? 2.711 -29.438 -0.456 1 97.56 142 ALA B CA 1
ATOM 2448 C C . ALA B 1 142 ? 2.057 -30.094 -1.662 1 97.56 142 ALA B C 1
ATOM 2450 O O . ALA B 1 142 ? 2.715 -30.359 -2.672 1 97.56 142 ALA B O 1
ATOM 2451 N N . GLU B 1 143 ? 0.806 -30.375 -1.529 1 97.31 143 GLU B N 1
ATOM 2452 C CA . GLU B 1 143 ? 0.071 -30.969 -2.641 1 97.31 143 GLU B CA 1
ATOM 2453 C C . GLU B 1 143 ? 0.131 -30.078 -3.881 1 97.31 143 GLU B C 1
ATOM 2455 O O . GLU B 1 143 ? 0.391 -30.562 -4.984 1 97.31 143 GLU B O 1
ATOM 2460 N N . LEU B 1 144 ? -0.05 -28.844 -3.656 1 97.19 144 LEU B N 1
ATOM 2461 C CA . LEU B 1 144 ? -0.099 -27.891 -4.762 1 97.19 144 LEU B CA 1
ATOM 2462 C C . LEU B 1 144 ? 1.269 -27.766 -5.426 1 97.19 144 LEU B C 1
ATOM 2464 O O . LEU B 1 144 ? 1.38 -27.844 -6.648 1 97.19 144 LEU B O 1
ATOM 2468 N N . VAL B 1 145 ? 2.258 -27.609 -4.617 1 97.88 145 VAL B N 1
ATOM 2469 C CA . VAL B 1 145 ? 3.607 -27.453 -5.152 1 97.88 145 VAL B CA 1
ATOM 2470 C C . VAL B 1 145 ? 4 -28.703 -5.938 1 97.88 145 VAL B C 1
ATOM 2472 O O . VAL B 1 145 ? 4.574 -28.609 -7.023 1 97.88 145 VAL B O 1
ATOM 2475 N N . GLY B 1 146 ? 3.697 -29.812 -5.395 1 97.88 146 GLY B N 1
ATOM 2476 C CA . GLY B 1 146 ? 3.986 -31.062 -6.098 1 97.88 146 GLY B CA 1
ATOM 2477 C C . GLY B 1 146 ? 3.285 -31.156 -7.441 1 97.88 146 GLY B C 1
ATOM 2478 O O . GLY B 1 146 ? 3.891 -31.562 -8.438 1 97.88 146 GLY B O 1
ATOM 2479 N N . ALA B 1 147 ? 2.023 -30.859 -7.434 1 97.38 147 ALA B N 1
ATOM 2480 C CA . ALA B 1 147 ? 1.248 -30.891 -8.672 1 97.38 147 ALA B CA 1
ATOM 2481 C C . ALA B 1 147 ? 1.812 -29.906 -9.695 1 97.38 147 ALA B C 1
ATOM 2483 O O . ALA B 1 147 ? 1.999 -30.25 -10.859 1 97.38 147 ALA B O 1
ATOM 2484 N N . LEU B 1 148 ? 2.127 -28.719 -9.242 1 97.62 148 LEU B N 1
ATOM 2485 C CA . LEU B 1 148 ? 2.623 -27.656 -10.102 1 97.62 148 LEU B CA 1
ATOM 2486 C C . LEU B 1 148 ? 3.998 -28 -10.664 1 97.62 148 LEU B C 1
ATOM 2488 O O . LEU B 1 148 ? 4.301 -27.688 -11.812 1 97.62 148 LEU B O 1
ATOM 2492 N N . ALA B 1 149 ? 4.797 -28.625 -9.844 1 97.12 149 ALA B N 1
ATOM 2493 C CA . ALA B 1 149 ? 6.137 -29.016 -10.281 1 97.12 149 ALA B CA 1
ATOM 2494 C C . ALA B 1 149 ? 6.066 -29.969 -11.477 1 97.12 149 ALA B C 1
ATOM 2496 O O . ALA B 1 149 ? 6.918 -29.922 -12.367 1 97.12 149 ALA B O 1
ATOM 2497 N N . GLY B 1 150 ? 5.051 -30.797 -11.461 1 95.31 150 GLY B N 1
ATOM 2498 C CA . GLY B 1 150 ? 4.848 -31.703 -12.586 1 95.31 150 GLY B CA 1
ATOM 2499 C C . GLY B 1 150 ? 4.617 -30.969 -13.891 1 95.31 150 GLY B C 1
ATOM 2500 O O . GLY B 1 150 ? 5.102 -31.391 -14.945 1 95.31 150 GLY B O 1
ATOM 2501 N N . ILE B 1 151 ? 3.988 -29.891 -13.812 1 95.88 151 ILE B N 1
ATOM 2502 C CA . ILE B 1 151 ? 3.729 -29.078 -14.992 1 95.88 151 ILE B CA 1
ATOM 2503 C C . ILE B 1 151 ? 5.023 -28.406 -15.453 1 95.88 151 ILE B C 1
ATOM 2505 O O . ILE B 1 151 ? 5.34 -28.422 -16.641 1 95.88 151 ILE B O 1
ATOM 2509 N N . ALA B 1 152 ? 5.711 -27.922 -14.5 1 95.44 152 ALA B N 1
ATOM 2510 C CA . ALA B 1 152 ? 6.934 -27.188 -14.789 1 95.44 152 ALA B CA 1
ATOM 2511 C C . ALA B 1 152 ? 7.977 -28.078 -15.445 1 95.44 152 ALA B C 1
ATOM 2513 O O . ALA B 1 152 ? 8.797 -27.609 -16.25 1 95.44 152 ALA B O 1
ATOM 2514 N N . GLU B 1 153 ? 7.977 -29.312 -15.141 1 94.5 153 GLU B N 1
ATOM 2515 C CA . GLU B 1 153 ? 9.008 -30.234 -15.594 1 94.5 153 GLU B CA 1
ATOM 2516 C C . GLU B 1 153 ? 8.641 -30.844 -16.953 1 94.5 153 GLU B C 1
ATOM 2518 O O . GLU B 1 153 ? 9.477 -31.484 -17.594 1 94.5 153 GLU B O 1
ATOM 2523 N N . LEU B 1 154 ? 7.484 -30.625 -17.375 1 94.25 154 LEU B N 1
ATOM 2524 C CA . LEU B 1 154 ? 7.059 -31.172 -18.672 1 94.25 154 LEU B CA 1
ATOM 2525 C C . LEU B 1 154 ? 7.801 -30.5 -19.812 1 94.25 154 LEU B C 1
ATOM 2527 O O . LEU B 1 154 ? 7.871 -29.281 -19.875 1 94.25 154 LEU B O 1
ATOM 2531 N N . PRO B 1 155 ? 8.32 -31.406 -20.656 1 95.06 155 PRO B N 1
ATOM 2532 C CA . PRO B 1 155 ? 9.008 -30.828 -21.812 1 95.06 155 PRO B CA 1
ATOM 2533 C C . PRO B 1 155 ? 8.086 -29.953 -22.656 1 95.06 155 PRO B C 1
ATOM 2535 O O . PRO B 1 155 ? 6.91 -30.266 -22.828 1 95.06 155 PRO B O 1
ATOM 2538 N N . ARG B 1 156 ? 8.625 -28.906 -23.234 1 91.69 156 ARG B N 1
ATOM 2539 C CA . ARG B 1 156 ? 7.852 -27.906 -23.953 1 91.69 156 ARG B CA 1
ATOM 2540 C C . ARG B 1 156 ? 7.238 -28.484 -25.219 1 91.69 156 ARG B C 1
ATOM 2542 O O . ARG B 1 156 ? 6.219 -28 -25.719 1 91.69 156 ARG B O 1
ATOM 2549 N N . ASN B 1 157 ? 7.852 -29.453 -25.703 1 93.06 157 ASN B N 1
ATOM 2550 C CA . ASN B 1 157 ? 7.367 -30.047 -26.938 1 93.06 157 ASN B CA 1
ATOM 2551 C C . ASN B 1 157 ? 6.266 -31.078 -26.688 1 93.06 157 ASN B C 1
ATOM 2553 O O . ASN B 1 157 ? 5.746 -31.672 -27.625 1 93.06 157 ASN B O 1
ATOM 2557 N N . HIS B 1 158 ? 5.898 -31.219 -25.484 1 94.44 158 HIS B N 1
ATOM 2558 C CA . HIS B 1 158 ? 4.84 -32.156 -25.141 1 94.44 158 HIS B CA 1
ATOM 2559 C C . HIS B 1 158 ? 3.492 -31.703 -25.688 1 94.44 158 HIS B C 1
ATOM 2561 O O . HIS B 1 158 ? 3.145 -30.531 -25.578 1 94.44 158 HIS B O 1
ATOM 2567 N N . PRO B 1 159 ? 2.721 -32.562 -26.219 1 94.38 159 PRO B N 1
ATOM 2568 C CA . PRO B 1 159 ? 1.448 -32.219 -26.859 1 94.38 159 PRO B CA 1
ATOM 2569 C C . PRO B 1 159 ? 0.423 -31.672 -25.859 1 94.38 159 PRO B C 1
ATOM 2571 O O . PRO B 1 159 ? -0.521 -30.984 -26.25 1 94.38 159 PRO B O 1
ATOM 2574 N N . LYS B 1 160 ? 0.566 -31.938 -24.641 1 94.69 160 LYS B N 1
ATOM 2575 C CA . LYS B 1 160 ? -0.382 -31.5 -23.625 1 94.69 160 LYS B CA 1
ATOM 2576 C C . LYS B 1 160 ? -0.459 -29.969 -23.578 1 94.69 160 LYS B C 1
ATOM 2578 O O . LYS B 1 160 ? -1.499 -29.406 -23.219 1 94.69 160 LYS B O 1
ATOM 2583 N N . TRP B 1 161 ? 0.614 -29.406 -23.953 1 95.75 161 TRP B N 1
ATOM 2584 C CA . TRP B 1 161 ? 0.656 -27.953 -23.875 1 95.75 161 TRP B CA 1
ATOM 2585 C C . TRP B 1 161 ? -0.354 -27.328 -24.828 1 95.75 161 TRP B C 1
ATOM 2587 O O . TRP B 1 161 ? -0.973 -26.312 -24.516 1 95.75 161 TRP B O 1
ATOM 2597 N N . GLN B 1 162 ? -0.505 -27.922 -25.922 1 95.81 162 GLN B N 1
ATOM 2598 C CA . GLN B 1 162 ? -1.482 -27.422 -26.891 1 95.81 162 GLN B CA 1
ATOM 2599 C C . GLN B 1 162 ? -2.906 -27.625 -26.375 1 95.81 162 GLN B C 1
ATOM 2601 O O . GLN B 1 162 ? -3.762 -26.75 -26.562 1 95.81 162 GLN B O 1
ATOM 2606 N N . GLU B 1 163 ? -3.068 -28.75 -25.812 1 96.5 163 GLU B N 1
ATOM 2607 C CA . GLU B 1 163 ? -4.375 -29.016 -25.219 1 96.5 163 GLU B CA 1
ATOM 2608 C C . GLU B 1 163 ? -4.68 -28.047 -24.078 1 96.5 163 GLU B C 1
ATOM 2610 O O . GLU B 1 163 ? -5.793 -27.516 -23.984 1 96.5 163 GLU B O 1
ATOM 2615 N N . TRP B 1 164 ? -3.701 -27.812 -23.312 1 96.88 164 TRP B N 1
ATOM 2616 C CA . TRP B 1 164 ? -3.867 -26.906 -22.172 1 96.88 164 TRP B CA 1
ATOM 2617 C C . TRP B 1 164 ? -4.145 -25.484 -22.656 1 96.88 164 TRP B C 1
ATOM 2619 O O . TRP B 1 164 ? -4.969 -24.781 -22.078 1 96.88 164 TRP B O 1
ATOM 2629 N N . GLU B 1 165 ? -3.43 -25.062 -23.656 1 97.25 165 GLU B N 1
ATOM 2630 C CA . GLU B 1 165 ? -3.637 -23.719 -24.188 1 97.25 165 GLU B CA 1
ATOM 2631 C C . GLU B 1 165 ? -5.078 -23.516 -24.641 1 97.25 165 GLU B C 1
ATOM 2633 O O . GLU B 1 165 ? -5.684 -22.484 -24.359 1 97.25 165 GLU B O 1
ATOM 2638 N N . LYS B 1 166 ? -5.613 -24.438 -25.328 1 97 166 LYS B N 1
ATOM 2639 C CA . LYS B 1 166 ? -6.996 -24.359 -25.797 1 97 166 LYS B CA 1
ATOM 2640 C C . LYS B 1 166 ? -7.973 -24.281 -24.625 1 97 166 LYS B C 1
ATOM 2642 O O . LYS B 1 166 ? -8.867 -23.438 -24.625 1 97 166 LYS B O 1
ATOM 2647 N N . ARG B 1 167 ? -7.738 -25.094 -23.75 1 96.62 167 ARG B N 1
ATOM 2648 C CA . ARG B 1 167 ? -8.602 -25.109 -22.562 1 96.62 167 ARG B CA 1
ATOM 2649 C C . ARG B 1 167 ? -8.5 -23.812 -21.781 1 96.62 167 ARG B C 1
ATOM 2651 O O . ARG B 1 167 ? -9.508 -23.281 -21.312 1 96.62 167 ARG B O 1
ATOM 2658 N N . GLY B 1 168 ? -7.301 -23.344 -21.609 1 97.44 168 GLY B N 1
ATOM 2659 C CA . GLY B 1 168 ? -7.078 -22.109 -20.875 1 97.44 168 GLY B CA 1
ATOM 2660 C C . GLY B 1 168 ? -7.75 -20.906 -21.516 1 97.44 168 GLY B C 1
ATOM 2661 O O . GLY B 1 168 ? -8.297 -20.047 -20.812 1 97.44 168 GLY B O 1
ATOM 2662 N N . LYS B 1 169 ? -7.711 -20.844 -22.75 1 96.94 169 LYS B N 1
ATOM 2663 C CA . LYS B 1 169 ? -8.367 -19.75 -23.453 1 96.94 169 LYS B CA 1
ATOM 2664 C C . LYS B 1 169 ? -9.867 -19.734 -23.156 1 96.94 169 LYS B C 1
ATOM 2666 O O . LYS B 1 169 ? -10.453 -18.672 -22.969 1 96.94 169 LYS B O 1
ATOM 2671 N N . GLU B 1 170 ? -10.453 -20.844 -23.172 1 96.25 170 GLU B N 1
ATOM 2672 C CA . GLU B 1 170 ? -11.883 -20.938 -22.875 1 96.25 170 GLU B CA 1
ATOM 2673 C C . GLU B 1 170 ? -12.188 -20.469 -21.453 1 96.25 170 GLU B C 1
ATOM 2675 O O . GLU B 1 170 ? -13.141 -19.719 -21.234 1 96.25 170 GLU B O 1
ATOM 2680 N N . LEU B 1 171 ? -11.383 -20.875 -20.516 1 96.06 171 LEU B N 1
ATOM 2681 C CA . LEU B 1 171 ? -11.602 -20.531 -19.125 1 96.06 171 LEU B CA 1
ATOM 2682 C C . LEU B 1 171 ? -11.398 -19.031 -18.891 1 96.06 171 LEU B C 1
ATOM 2684 O O . LEU B 1 171 ? -12.148 -18.406 -18.141 1 96.06 171 LEU B O 1
ATOM 2688 N N . LEU B 1 172 ? -10.398 -18.531 -19.531 1 95.81 172 LEU B N 1
ATOM 2689 C CA . LEU B 1 172 ? -10.117 -17.109 -19.406 1 95.81 172 LEU B CA 1
ATOM 2690 C C . LEU B 1 172 ? -11.242 -16.281 -20.016 1 95.81 172 LEU B C 1
ATOM 2692 O O . LEU B 1 172 ? -11.578 -15.211 -19.5 1 95.81 172 LEU B O 1
ATOM 2696 N N . ALA B 1 173 ? -11.727 -16.766 -21.031 1 94 173 ALA B N 1
ATOM 2697 C CA . ALA B 1 173 ? -12.836 -16.078 -21.688 1 94 173 ALA B CA 1
ATOM 2698 C C . ALA B 1 173 ? -14.07 -16.062 -20.797 1 9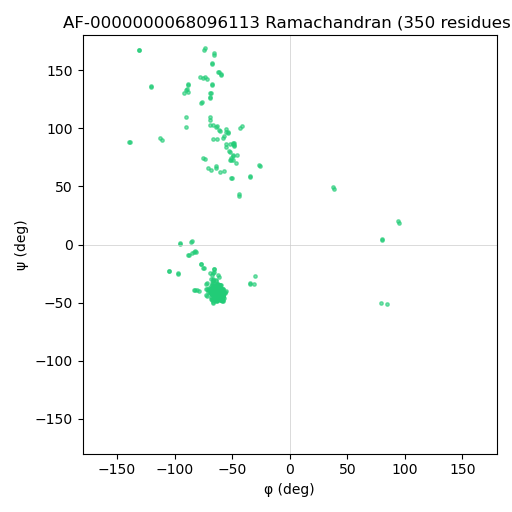4 173 ALA B C 1
ATOM 2700 O O . ALA B 1 173 ? -14.797 -15.062 -20.75 1 94 173 ALA B O 1
ATOM 2701 N N . LYS B 1 174 ? -14.289 -17.047 -20.078 1 89.88 174 LYS B N 1
ATOM 2702 C CA . LYS B 1 174 ? -15.43 -17.141 -19.172 1 89.88 174 LYS B CA 1
ATOM 2703 C C . LYS B 1 174 ? -15.258 -16.234 -17.969 1 89.88 174 LYS B C 1
ATOM 2705 O O . LYS B 1 174 ? -16.234 -15.664 -17.469 1 89.88 174 LYS B O 1
ATOM 2710 N N . ASP B 1 175 ? -14.094 -16.156 -17.516 1 85.31 175 ASP B N 1
ATOM 2711 C CA . ASP B 1 175 ? -13.82 -15.336 -16.344 1 85.31 175 ASP B CA 1
ATOM 2712 C C . ASP B 1 175 ? -13.953 -13.852 -16.672 1 85.31 175 ASP B C 1
ATOM 2714 O O . ASP B 1 175 ? -14.336 -13.055 -15.805 1 85.31 175 ASP B O 1
ATOM 2718 N N . SER B 1 176 ? -13.516 -13.523 -17.875 1 79.12 176 SER B N 1
ATOM 2719 C CA . SER B 1 176 ? -13.602 -12.125 -18.297 1 79.12 176 SER B CA 1
ATOM 2720 C C . SER B 1 176 ? -15.039 -11.742 -18.641 1 79.12 176 SER B C 1
ATOM 2722 O O . SER B 1 176 ? -15.375 -10.562 -18.672 1 79.12 176 SER B O 1
ATOM 2724 N N . ALA B 1 177 ? -15.734 -12.828 -18.891 1 67.62 177 ALA B N 1
ATOM 2725 C CA . ALA B 1 177 ? -17.125 -12.562 -19.281 1 67.62 177 ALA B CA 1
ATOM 2726 C C . ALA B 1 177 ? -17.984 -12.273 -18.062 1 67.62 177 ALA B C 1
ATOM 2728 O O . ALA B 1 177 ? -17.469 -11.906 -17 1 67.62 177 ALA B O 1
#

Foldseek 3Di:
DPPPPPPPPPPLPQLQPQDCDPNPSPSPSPSPPLVVLVVLLVVQVPDPDHDPLSVLLNVLNPDPDADPVSVVSNVVSSVVVSVVVVVVVVVVVVVVVVVVVVVVVVVVVVVVVVVVVVVVLVLCVLVPQAPPPPSHGPDDPVVVVVVVVVVVPDDPPDPVVVVVVVVSVVSVVVVVD/DPPPPPPPPPPQPQLQPQDCDPNPSPSPSPSDPLSVLVVLLVVQVPDPDHDPLSVLLNVLNPDPDADPVSVVSNVVSVVVVSVVVVVVVVVVVVVVVVVVVVVVVVVVVVVVVVVVVVVVLVLCVLVPQAPPPPSHGPDDPVVVVVVVVVVVPDDPPDPVVVVVVVVSVVSVVVVVD

InterPro domains:
  IPR009444 Conjugal transfer, TraD, alpha-type [PF06412] (108-173)